Protein AF-A0A8T6ISX9-F1 (afdb_monomer_lite)

Structure (mmCIF, N/CA/C/O backbone):
data_AF-A0A8T6ISX9-F1
#
_entry.id   AF-A0A8T6ISX9-F1
#
loop_
_atom_site.group_PDB
_atom_site.id
_atom_site.type_symbol
_atom_site.label_atom_id
_atom_site.label_alt_id
_atom_site.label_comp_id
_atom_site.label_asym_id
_atom_site.label_entity_id
_atom_site.label_seq_id
_atom_site.pdbx_PDB_ins_code
_atom_site.Cartn_x
_atom_site.Cartn_y
_atom_site.Cartn_z
_atom_site.occupancy
_atom_site.B_iso_or_equiv
_atom_site.auth_seq_id
_atom_site.auth_comp_id
_atom_site.auth_asym_id
_atom_site.auth_atom_id
_atom_site.pdbx_PDB_model_num
ATOM 1 N N . MET A 1 1 ? 10.326 -16.633 -17.088 1.00 70.31 1 MET A N 1
ATOM 2 C CA . MET A 1 1 ? 9.477 -15.427 -17.096 1.00 70.31 1 MET A CA 1
ATOM 3 C C . MET A 1 1 ? 10.375 -14.266 -16.765 1.00 70.31 1 MET A C 1
ATOM 5 O O . MET A 1 1 ? 11.125 -14.404 -15.821 1.00 70.31 1 MET A O 1
ATOM 9 N N . ALA A 1 2 ? 10.357 -13.186 -17.525 1.00 76.69 2 ALA A N 1
ATOM 10 C CA . ALA A 1 2 ? 11.350 -12.134 -17.413 1.00 76.69 2 ALA A CA 1
ATOM 11 C C . ALA A 1 2 ? 10.709 -10.815 -16.999 1.00 76.69 2 ALA A C 1
ATOM 13 O O . ALA A 1 2 ? 9.783 -10.349 -17.651 1.00 76.69 2 ALA A O 1
ATOM 14 N N . VAL A 1 3 ? 11.226 -10.196 -15.944 1.00 86.12 3 VAL A N 1
ATOM 15 C CA . VAL A 1 3 ? 11.030 -8.769 -15.692 1.00 86.12 3 VAL A CA 1
ATOM 16 C C . VAL A 1 3 ? 12.351 -8.048 -15.891 1.00 86.12 3 VAL A C 1
ATOM 18 O O . VAL A 1 3 ? 13.408 -8.556 -15.498 1.00 86.12 3 VAL A O 1
ATOM 21 N N . LEU A 1 4 ? 12.302 -6.869 -16.500 1.00 89.75 4 LEU A N 1
ATOM 22 C CA . LEU A 1 4 ? 13.476 -6.031 -16.672 1.00 89.75 4 LEU A CA 1
ATOM 23 C C . LEU A 1 4 ? 13.731 -5.273 -15.367 1.00 89.75 4 LEU A C 1
ATOM 25 O O . LEU A 1 4 ? 12.868 -4.572 -14.843 1.00 89.75 4 LEU A O 1
ATOM 29 N N . VAL A 1 5 ? 14.924 -5.455 -14.805 1.00 89.38 5 VAL A N 1
ATOM 30 C CA . VAL A 1 5 ? 15.341 -4.812 -13.559 1.00 89.38 5 VAL A CA 1
ATOM 31 C C . VAL A 1 5 ? 16.530 -3.913 -13.834 1.00 89.38 5 VAL A C 1
ATOM 33 O O . VAL A 1 5 ? 17.635 -4.387 -14.120 1.00 89.38 5 VAL A O 1
ATOM 36 N N . TRP A 1 6 ? 16.293 -2.612 -13.708 1.00 90.88 6 TRP A N 1
ATOM 37 C CA . TRP A 1 6 ? 17.311 -1.577 -13.823 1.00 90.88 6 TRP A CA 1
ATOM 38 C C . TRP A 1 6 ? 18.291 -1.615 -12.647 1.00 90.88 6 TRP A C 1
ATOM 40 O O . TRP A 1 6 ? 17.921 -1.865 -11.497 1.00 90.88 6 TRP A O 1
ATOM 50 N N . SER A 1 7 ? 19.565 -1.362 -12.930 1.00 87.81 7 SER A N 1
ATOM 51 C CA . SER A 1 7 ? 20.627 -1.274 -11.931 1.00 87.81 7 SER A CA 1
ATOM 52 C C . SER A 1 7 ? 21.727 -0.328 -12.388 1.00 87.81 7 SER A C 1
ATOM 54 O O . SER A 1 7 ? 22.044 -0.263 -13.568 1.00 87.81 7 SER A O 1
ATOM 56 N N . GLU A 1 8 ? 22.359 0.358 -11.448 1.00 83.50 8 GLU A N 1
ATOM 57 C CA . GLU A 1 8 ? 23.531 1.189 -11.718 1.00 83.50 8 GLU A CA 1
ATOM 58 C C . GLU A 1 8 ? 24.765 0.524 -11.102 1.00 83.50 8 GLU A C 1
ATOM 60 O O . GLU A 1 8 ? 24.774 0.183 -9.912 1.00 83.50 8 GLU A O 1
ATOM 65 N N . ARG A 1 9 ? 25.799 0.295 -11.916 1.00 77.00 9 ARG A N 1
ATOM 66 C CA . ARG A 1 9 ? 27.097 -0.233 -11.480 1.00 77.00 9 ARG A CA 1
ATOM 67 C C . ARG A 1 9 ? 28.182 0.714 -11.957 1.00 77.00 9 ARG A C 1
ATOM 69 O O . ARG A 1 9 ? 28.270 0.983 -13.144 1.00 77.00 9 ARG A O 1
ATOM 76 N N . GLU A 1 10 ? 28.986 1.217 -11.022 1.00 77.94 10 GLU A N 1
ATOM 77 C CA . GLU A 1 10 ? 30.148 2.070 -11.335 1.00 77.94 10 GLU A CA 1
ATOM 78 C C . GLU A 1 10 ? 29.785 3.322 -12.160 1.00 77.94 10 GLU A C 1
ATOM 80 O O . GLU A 1 10 ? 30.563 3.797 -12.975 1.00 77.94 10 GLU A O 1
ATOM 85 N N . GLY A 1 11 ? 28.577 3.862 -11.953 1.00 73.50 11 GLY A N 1
ATOM 86 C CA . GLY A 1 11 ? 28.066 5.022 -12.694 1.00 73.50 11 GLY A CA 1
ATOM 87 C C . GLY A 1 11 ? 27.512 4.697 -14.085 1.00 73.50 11 GLY A C 1
ATOM 88 O O . GLY A 1 11 ? 26.927 5.572 -14.718 1.00 73.50 11 GLY A O 1
ATOM 89 N N . ALA A 1 12 ? 27.630 3.448 -14.542 1.00 82.88 12 ALA A N 1
ATOM 90 C CA . ALA A 1 12 ? 26.987 2.969 -15.754 1.00 82.88 12 ALA A CA 1
ATOM 91 C C . ALA A 1 12 ? 25.607 2.390 -15.435 1.00 82.88 12 ALA A C 1
ATOM 93 O O . ALA A 1 12 ? 25.435 1.559 -14.532 1.00 82.88 12 ALA A O 1
ATOM 94 N N . LEU A 1 13 ? 24.616 2.826 -16.207 1.00 83.94 13 LEU A N 1
ATOM 95 C CA . LEU A 1 13 ? 23.288 2.254 -16.155 1.00 83.94 13 LEU A CA 1
ATOM 96 C C . LEU A 1 13 ? 23.253 0.944 -16.944 1.00 83.94 13 LEU A C 1
ATOM 98 O O . LEU A 1 13 ? 23.689 0.891 -18.090 1.00 83.94 13 LEU A O 1
ATOM 102 N N . GLY A 1 14 ? 22.690 -0.095 -16.342 1.00 86.94 14 GLY A N 1
ATOM 103 C CA . GLY A 1 14 ? 22.395 -1.349 -17.015 1.00 86.94 14 GLY A CA 1
ATOM 104 C C . GLY A 1 14 ? 21.040 -1.899 -16.596 1.00 86.94 14 GLY A C 1
ATOM 105 O O . GLY A 1 14 ? 20.420 -1.447 -15.631 1.00 86.94 14 GLY A O 1
ATOM 106 N N . ASN A 1 15 ? 20.594 -2.927 -17.299 1.00 88.00 15 ASN A N 1
ATOM 107 C CA . ASN A 1 15 ? 19.439 -3.712 -16.906 1.00 88.00 15 ASN A CA 1
ATOM 108 C C . ASN A 1 15 ? 19.790 -5.198 -16.901 1.00 88.00 15 ASN A C 1
ATOM 110 O O . ASN A 1 15 ? 20.792 -5.639 -17.460 1.00 88.00 15 ASN A O 1
ATOM 114 N N . SER A 1 16 ? 18.993 -5.965 -16.171 1.00 87.25 16 SER A N 1
ATOM 115 C CA . SER A 1 16 ? 19.093 -7.416 -16.143 1.00 87.25 16 SER A CA 1
ATOM 116 C C . SER A 1 16 ? 17.702 -8.005 -16.120 1.00 87.25 16 SER A C 1
ATOM 118 O O . SER A 1 16 ? 16.807 -7.457 -15.477 1.00 87.25 16 SER A O 1
ATOM 120 N N . ILE A 1 17 ? 17.541 -9.144 -16.772 1.00 86.25 17 ILE A N 1
ATOM 121 C CA . ILE A 1 17 ? 16.290 -9.878 -16.746 1.00 86.25 17 ILE A CA 1
ATOM 122 C C . ILE A 1 17 ? 16.241 -10.763 -15.495 1.00 86.25 17 ILE A C 1
ATOM 124 O O . ILE A 1 17 ? 17.184 -11.502 -15.193 1.00 86.25 17 ILE A O 1
ATOM 128 N N . ARG A 1 18 ? 15.140 -10.684 -14.742 1.00 82.75 18 ARG A N 1
ATOM 129 C CA . ARG A 1 18 ? 14.874 -11.521 -13.563 1.00 82.75 18 ARG A CA 1
ATOM 130 C C . ARG A 1 18 ? 13.706 -12.460 -13.806 1.00 82.75 18 ARG A C 1
ATOM 132 O O . ARG A 1 18 ? 12.698 -12.062 -14.371 1.00 82.75 18 ARG A O 1
ATOM 139 N N . SER A 1 19 ? 13.871 -13.700 -13.347 1.00 76.56 19 SER A N 1
ATOM 140 C CA . SER A 1 19 ? 12.943 -14.807 -13.560 1.00 76.56 19 SER A CA 1
ATOM 141 C C . SER A 1 19 ? 12.811 -15.669 -12.317 1.00 76.56 19 SER A C 1
ATOM 143 O O . SER A 1 19 ? 13.825 -16.005 -11.707 1.00 76.56 19 SER A O 1
ATOM 145 N N . GLY A 1 20 ? 11.582 -16.075 -11.985 1.00 67.69 20 GLY A N 1
ATOM 146 C CA . GLY A 1 20 ? 11.304 -17.088 -10.962 1.00 67.69 20 GLY A CA 1
ATOM 147 C C . GLY A 1 20 ? 11.620 -18.524 -11.399 1.00 67.69 20 GLY A C 1
ATOM 148 O O . GLY A 1 20 ? 11.695 -19.420 -10.563 1.00 67.69 20 GLY A O 1
ATOM 149 N N . ARG A 1 21 ? 11.854 -18.766 -12.698 1.00 59.50 21 ARG A N 1
ATOM 150 C CA . ARG A 1 21 ? 12.226 -20.085 -13.239 1.00 59.50 21 ARG A CA 1
ATOM 151 C C . ARG A 1 21 ? 13.748 -20.230 -13.327 1.00 59.50 21 ARG A C 1
ATOM 153 O O . ARG A 1 21 ? 14.406 -19.377 -13.924 1.00 59.50 21 ARG A O 1
ATOM 160 N N . HIS A 1 22 ? 14.288 -21.331 -12.797 1.00 49.69 22 HIS A N 1
ATOM 161 C CA . HIS A 1 22 ? 15.686 -21.759 -12.949 1.00 49.69 22 HIS A CA 1
ATOM 162 C C . HIS A 1 22 ? 16.009 -22.151 -14.405 1.00 49.69 22 HIS A C 1
ATOM 164 O O . HIS A 1 22 ? 16.158 -23.330 -14.702 1.00 49.69 22 HIS A O 1
ATOM 170 N N . VAL A 1 23 ? 16.107 -21.202 -15.341 1.00 50.91 23 VAL A N 1
ATOM 171 C CA . VAL A 1 23 ? 16.594 -21.494 -16.703 1.00 50.91 23 VAL A CA 1
ATOM 172 C C . VAL A 1 23 ? 17.421 -20.317 -17.225 1.00 50.91 23 VAL A C 1
ATOM 174 O O . VAL A 1 23 ? 16.876 -19.286 -17.619 1.00 50.91 23 VAL A O 1
ATOM 177 N N . ALA A 1 24 ? 18.745 -20.495 -17.242 1.00 46.66 24 ALA A N 1
ATOM 178 C CA . ALA A 1 24 ? 19.731 -19.495 -17.661 1.00 46.66 24 ALA A CA 1
ATOM 179 C C . ALA A 1 24 ? 19.704 -19.170 -19.170 1.00 46.66 24 ALA A C 1
ATOM 181 O O . ALA A 1 24 ? 20.174 -18.109 -19.558 1.00 46.66 24 ALA A O 1
ATOM 182 N N . LEU A 1 25 ? 19.120 -20.039 -20.004 1.00 48.91 25 LEU A N 1
ATOM 183 C CA . LEU A 1 25 ? 18.956 -19.808 -21.448 1.00 48.91 25 LEU A CA 1
ATOM 184 C C . LEU A 1 25 ? 17.678 -19.021 -21.798 1.00 48.91 25 LEU A C 1
ATOM 186 O O . LEU A 1 25 ? 17.612 -18.407 -22.850 1.00 48.91 25 LEU A O 1
ATOM 190 N N . SER A 1 26 ? 16.698 -18.966 -20.888 1.00 57.72 26 SER A N 1
ATOM 191 C CA . SER A 1 26 ? 15.365 -18.419 -21.179 1.00 57.72 26 SER A CA 1
ATOM 192 C C . SER A 1 26 ? 15.211 -16.918 -20.919 1.00 57.72 26 SER A C 1
ATOM 194 O O . SER A 1 26 ? 14.245 -16.313 -21.356 1.00 57.72 26 SER A O 1
ATOM 196 N N . ALA A 1 27 ? 16.130 -16.296 -20.175 1.00 64.38 27 ALA A N 1
ATOM 197 C CA . ALA A 1 27 ? 15.982 -14.899 -19.768 1.00 64.38 27 ALA A CA 1
ATOM 198 C C . ALA A 1 27 ? 15.966 -13.942 -20.972 1.00 64.38 27 ALA A C 1
ATOM 200 O O . ALA A 1 27 ? 15.079 -13.104 -21.054 1.00 64.38 27 ALA A O 1
ATOM 201 N N . GLU A 1 28 ? 16.897 -14.105 -21.914 1.00 72.62 28 GLU A N 1
ATOM 202 C CA . GLU A 1 28 ? 16.979 -13.266 -23.119 1.00 72.62 28 GLU A CA 1
ATOM 203 C C . GLU A 1 28 ? 15.869 -13.565 -24.135 1.00 72.62 28 GLU A C 1
ATOM 205 O O . GLU A 1 28 ? 15.422 -12.658 -24.828 1.00 72.62 28 GLU A O 1
ATOM 210 N N . GLU A 1 29 ? 15.361 -14.800 -24.185 1.00 77.62 29 GLU A N 1
ATOM 211 C CA . GLU A 1 29 ? 14.218 -15.158 -25.041 1.00 77.62 29 GLU A CA 1
ATOM 212 C C . GLU A 1 29 ? 12.944 -14.397 -24.649 1.00 77.62 29 GLU A C 1
ATOM 214 O O . GLU A 1 29 ? 12.158 -14.047 -25.519 1.00 77.62 29 GLU A O 1
ATOM 219 N N . TYR A 1 30 ? 12.776 -14.092 -23.357 1.00 79.44 30 TYR A N 1
ATOM 220 C CA . TYR A 1 30 ? 11.647 -13.312 -22.836 1.00 79.44 30 TYR A CA 1
ATOM 221 C C . TYR A 1 30 ? 11.938 -11.801 -22.745 1.00 79.44 30 TYR A C 1
ATOM 223 O O . TYR A 1 30 ? 11.245 -11.068 -22.029 1.00 79.44 30 TYR A O 1
ATOM 231 N N . ARG A 1 31 ? 13.014 -11.319 -23.385 1.00 86.25 31 ARG A N 1
ATOM 232 C CA . ARG A 1 31 ? 13.352 -9.890 -23.406 1.00 86.25 31 ARG A CA 1
ATOM 233 C C . ARG A 1 31 ? 12.221 -9.030 -23.986 1.00 86.25 31 ARG A C 1
ATOM 235 O O . ARG A 1 31 ? 11.908 -8.036 -23.332 1.00 86.25 31 ARG A O 1
ATOM 242 N N . PRO A 1 32 ? 11.576 -9.382 -25.118 1.00 88.69 32 PRO A N 1
ATOM 243 C CA . PRO A 1 32 ? 10.501 -8.563 -25.678 1.00 88.69 32 PRO A CA 1
ATOM 244 C C . PRO A 1 32 ? 9.342 -8.346 -24.697 1.00 88.69 32 PRO A C 1
ATOM 246 O O . PRO A 1 32 ? 8.852 -7.231 -24.545 1.00 88.69 32 PRO A O 1
ATOM 249 N N . GLU A 1 33 ? 8.935 -9.386 -23.969 1.00 87.88 33 GLU A N 1
ATOM 250 C CA . GLU A 1 33 ? 7.867 -9.311 -22.970 1.00 87.88 33 GLU A CA 1
ATOM 251 C C . GLU A 1 33 ? 8.296 -8.516 -21.733 1.00 87.88 33 GLU A C 1
ATOM 253 O O . GLU A 1 33 ? 7.485 -7.799 -21.142 1.00 87.88 33 GLU A O 1
ATOM 258 N N . ALA A 1 34 ? 9.567 -8.621 -21.336 1.00 89.25 34 ALA A N 1
ATOM 259 C CA . ALA A 1 34 ? 10.126 -7.844 -20.236 1.00 89.25 34 ALA A CA 1
ATOM 260 C C . ALA A 1 34 ? 10.217 -6.349 -20.574 1.00 89.25 34 ALA A C 1
ATOM 262 O O . ALA A 1 34 ? 9.946 -5.515 -19.711 1.00 89.25 34 ALA A O 1
ATOM 263 N N . GLU A 1 35 ? 10.573 -6.015 -21.815 1.00 91.88 35 GLU A N 1
ATOM 264 C CA . GLU A 1 35 ? 10.616 -4.646 -22.340 1.00 91.88 35 GLU A CA 1
ATOM 265 C C . GLU A 1 35 ? 9.205 -4.068 -22.513 1.00 91.88 35 GLU A C 1
ATOM 267 O O . GLU A 1 35 ? 8.961 -2.925 -22.129 1.00 91.88 35 GLU A O 1
ATOM 272 N N . ALA A 1 36 ? 8.245 -4.870 -22.986 1.00 92.75 36 ALA A N 1
ATOM 273 C CA . ALA A 1 36 ? 6.837 -4.478 -23.048 1.00 92.75 36 ALA A CA 1
ATOM 274 C C . ALA A 1 36 ? 6.261 -4.182 -21.653 1.00 92.75 36 ALA A C 1
ATOM 276 O O . ALA A 1 36 ? 5.588 -3.166 -21.458 1.00 92.75 36 ALA A O 1
ATOM 277 N N . LEU A 1 37 ? 6.575 -5.021 -20.658 1.00 92.88 37 LEU A N 1
ATOM 278 C CA . LEU A 1 37 ? 6.209 -4.754 -19.269 1.00 92.88 37 LEU A CA 1
ATOM 279 C C . LEU A 1 37 ? 6.885 -3.475 -18.761 1.00 92.88 37 LEU A C 1
ATOM 281 O O . LEU A 1 37 ? 6.218 -2.648 -18.145 1.00 92.88 37 LEU A O 1
ATOM 285 N N . ASP A 1 38 ? 8.182 -3.291 -19.018 1.00 95.19 38 ASP A N 1
ATOM 286 C CA . ASP A 1 38 ? 8.933 -2.110 -18.580 1.00 95.19 38 ASP A CA 1
ATOM 287 C C . ASP A 1 38 ? 8.363 -0.802 -19.154 1.00 95.19 38 ASP A C 1
ATOM 289 O O . ASP A 1 38 ? 8.256 0.186 -18.424 1.00 95.19 38 ASP A O 1
ATOM 293 N N . LEU A 1 39 ? 7.897 -0.817 -20.407 1.00 95.56 39 LEU A N 1
ATOM 294 C CA . LEU A 1 39 ? 7.141 0.282 -21.009 1.00 95.56 39 LEU A CA 1
ATOM 295 C C . LEU A 1 39 ? 5.830 0.556 -20.254 1.00 95.56 39 LEU A C 1
ATOM 297 O O . LEU A 1 39 ? 5.500 1.710 -19.988 1.00 95.56 39 LEU A O 1
ATOM 301 N N . GLN A 1 40 ? 5.083 -0.474 -19.846 1.00 95.81 40 GLN A N 1
ATOM 302 C CA . GLN A 1 40 ? 3.874 -0.266 -19.035 1.00 95.81 40 GLN A CA 1
ATOM 303 C C . GLN A 1 40 ? 4.184 0.295 -17.641 1.00 95.81 40 GLN A C 1
ATOM 305 O O . GLN A 1 40 ? 3.380 1.048 -17.085 1.00 95.81 40 GLN A O 1
ATOM 310 N N . LEU A 1 41 ? 5.352 -0.027 -17.076 1.00 96.81 41 LEU A N 1
ATOM 311 C CA . LEU A 1 41 ? 5.789 0.551 -15.805 1.00 96.81 41 LEU A CA 1
ATOM 312 C C . LEU A 1 41 ? 6.056 2.058 -15.914 1.00 96.81 41 LEU A C 1
ATOM 314 O O . LEU A 1 41 ? 5.849 2.750 -14.917 1.00 96.81 41 LEU A O 1
ATOM 318 N N . ASP A 1 42 ? 6.440 2.582 -17.087 1.00 97.50 42 ASP A N 1
ATOM 319 C CA . ASP A 1 42 ? 6.530 4.036 -17.303 1.00 97.50 42 ASP A CA 1
ATOM 320 C C . ASP A 1 42 ? 5.175 4.699 -17.028 1.00 97.50 42 ASP A C 1
ATOM 322 O O . ASP A 1 42 ? 5.081 5.623 -16.220 1.00 97.50 42 ASP A O 1
ATOM 326 N N . ALA A 1 43 ? 4.104 4.164 -17.623 1.00 97.06 43 ALA A N 1
ATOM 327 C CA . ALA A 1 43 ? 2.754 4.691 -17.445 1.00 97.06 43 ALA A CA 1
ATOM 328 C C . ALA A 1 43 ? 2.294 4.623 -15.978 1.00 97.06 43 ALA A C 1
ATOM 330 O O . ALA A 1 43 ? 1.651 5.551 -15.486 1.00 97.06 43 ALA A O 1
ATOM 331 N N . VAL A 1 44 ? 2.644 3.553 -15.251 1.00 97.81 44 VAL A N 1
ATOM 332 C CA . VAL A 1 44 ? 2.370 3.437 -13.806 1.00 97.81 44 VAL A CA 1
ATOM 333 C C . VAL A 1 44 ? 3.044 4.568 -13.028 1.00 97.81 44 VAL A C 1
ATOM 335 O O . VAL A 1 44 ? 2.407 5.197 -12.179 1.00 97.81 44 VAL A O 1
ATOM 338 N N . LEU A 1 45 ? 4.320 4.839 -13.300 1.00 97.94 45 LEU A N 1
ATOM 339 C CA . LEU A 1 45 ? 5.075 5.871 -12.591 1.00 97.94 45 LEU A CA 1
ATOM 340 C C . LEU A 1 45 ? 4.619 7.284 -12.969 1.00 97.94 45 LEU A C 1
ATOM 342 O O . LEU A 1 45 ? 4.484 8.123 -12.078 1.00 97.94 45 LEU A O 1
ATOM 346 N N . ASP A 1 46 ? 4.280 7.524 -14.235 1.00 97.56 46 ASP A N 1
ATOM 347 C CA . ASP A 1 46 ? 3.704 8.791 -14.692 1.00 97.56 46 ASP A CA 1
ATOM 348 C C . ASP A 1 46 ? 2.336 9.058 -14.039 1.00 97.56 46 ASP A C 1
ATOM 350 O O . ASP A 1 46 ? 2.099 10.154 -13.524 1.00 97.56 46 ASP A O 1
ATOM 354 N N . MET A 1 47 ? 1.459 8.049 -13.955 1.00 97.38 47 MET A N 1
ATOM 355 C CA . MET A 1 47 ? 0.179 8.154 -13.241 1.00 97.38 47 MET A CA 1
ATOM 356 C C . MET A 1 47 ? 0.368 8.445 -11.749 1.00 97.38 47 MET A C 1
ATOM 358 O O . MET A 1 47 ? -0.307 9.318 -11.197 1.00 97.38 47 MET A O 1
ATOM 362 N N . ALA A 1 48 ? 1.278 7.723 -11.087 1.00 96.88 48 ALA A N 1
ATOM 363 C CA . ALA A 1 48 ? 1.554 7.910 -9.666 1.00 96.88 48 ALA A CA 1
ATOM 364 C C . ALA A 1 48 ? 2.119 9.308 -9.385 1.00 96.88 48 ALA A C 1
ATOM 366 O O . ALA A 1 48 ? 1.679 9.973 -8.445 1.00 96.88 48 ALA A O 1
ATOM 367 N N . TRP A 1 49 ? 3.057 9.774 -10.215 1.00 95.19 49 TRP A N 1
ATOM 368 C CA . TRP A 1 49 ? 3.621 11.116 -10.119 1.00 95.19 49 TRP A CA 1
ATOM 369 C C . TRP A 1 49 ? 2.550 12.182 -10.325 1.00 95.19 49 TRP A C 1
ATOM 371 O O . TRP A 1 49 ? 2.397 13.059 -9.475 1.00 95.19 49 TRP A O 1
ATOM 381 N N . HIS A 1 50 ? 1.750 12.069 -11.385 1.00 94.56 50 HIS A N 1
ATOM 382 C CA . HIS A 1 50 ? 0.668 13.008 -11.650 1.00 94.56 50 HIS A CA 1
ATOM 383 C C . HIS A 1 50 ? -0.303 13.098 -10.465 1.00 94.56 50 HIS A C 1
ATOM 385 O O . HIS A 1 50 ? -0.550 14.190 -9.952 1.00 94.56 50 HIS A O 1
ATOM 391 N N . ALA A 1 51 ? -0.773 11.958 -9.950 1.00 93.44 51 ALA A N 1
ATOM 392 C CA . ALA A 1 51 ? -1.643 11.918 -8.777 1.00 93.44 51 ALA A CA 1
ATOM 393 C C . ALA A 1 51 ? -0.990 12.576 -7.552 1.00 93.44 51 ALA A C 1
ATOM 395 O O . ALA A 1 51 ? -1.622 13.393 -6.883 1.00 93.44 51 ALA A O 1
ATOM 396 N N . LEU A 1 52 ? 0.288 12.284 -7.289 1.00 91.94 52 LEU A N 1
ATOM 397 C CA . LEU A 1 52 ? 1.014 12.888 -6.174 1.00 91.94 52 LEU A CA 1
ATOM 398 C C . LEU A 1 52 ? 1.111 14.408 -6.319 1.00 91.94 52 LEU A C 1
ATOM 400 O O . LEU A 1 52 ? 0.935 15.117 -5.334 1.00 91.94 52 LEU A O 1
ATOM 404 N N . THR A 1 53 ? 1.346 14.930 -7.526 1.00 89.25 53 THR A N 1
ATOM 405 C CA . THR A 1 53 ? 1.404 16.385 -7.758 1.00 89.25 53 THR A CA 1
ATOM 406 C C . THR A 1 53 ? 0.058 17.074 -7.558 1.00 89.25 53 THR A C 1
ATOM 408 O O . THR A 1 53 ? 0.026 18.213 -7.100 1.00 89.25 53 THR A O 1
ATOM 411 N N . LEU A 1 54 ? -1.052 16.397 -7.865 1.00 88.44 54 LEU A N 1
ATOM 412 C CA . LEU A 1 54 ? -2.395 16.918 -7.609 1.00 88.44 54 LEU A CA 1
ATOM 413 C C . LEU A 1 54 ? -2.695 16.969 -6.109 1.00 88.44 54 LEU A C 1
ATOM 415 O O . LEU A 1 54 ? -3.235 17.962 -5.635 1.00 88.44 54 LEU A O 1
ATOM 419 N N . ILE A 1 55 ? -2.302 15.927 -5.371 1.00 86.25 55 ILE A N 1
ATOM 420 C CA . ILE A 1 55 ? -2.488 15.830 -3.916 1.00 86.25 55 ILE A CA 1
ATOM 421 C C . ILE A 1 55 ? -1.597 16.836 -3.176 1.00 86.25 55 ILE A C 1
ATOM 423 O O . ILE A 1 55 ? -2.041 17.490 -2.241 1.00 86.25 55 ILE A O 1
ATOM 427 N N . THR A 1 56 ? -0.344 17.000 -3.608 1.00 76.56 56 THR A N 1
ATOM 428 C CA . THR A 1 56 ? 0.658 17.795 -2.872 1.00 76.56 56 THR A CA 1
ATOM 429 C C . THR A 1 56 ? 0.671 19.287 -3.226 1.00 76.56 56 THR A C 1
ATOM 431 O O . THR A 1 56 ? 1.508 20.042 -2.718 1.00 76.56 56 THR A O 1
ATOM 434 N N . LYS A 1 57 ? -0.263 19.758 -4.065 1.00 66.44 57 LYS A N 1
ATOM 435 C CA . LYS A 1 57 ? -0.463 21.188 -4.347 1.00 66.44 57 LYS A CA 1
ATOM 436 C C . LYS A 1 57 ? -1.147 21.902 -3.165 1.00 66.44 57 LYS A C 1
ATOM 438 O O . LYS A 1 57 ? -2.349 22.109 -3.207 1.00 66.44 57 LYS A O 1
ATOM 443 N N . HIS A 1 58 ? -0.368 22.307 -2.153 1.00 47.22 58 HIS A N 1
ATOM 444 C CA . HIS A 1 58 ? -0.370 23.632 -1.487 1.00 47.22 58 HIS A CA 1
ATOM 445 C C . HIS A 1 58 ? 0.301 23.596 -0.098 1.00 47.22 58 HIS A C 1
ATOM 447 O O . HIS A 1 58 ? -0.202 22.967 0.819 1.00 47.22 58 HIS A O 1
ATOM 453 N N . GLU A 1 59 ? 1.412 24.331 0.040 1.00 42.94 59 GLU A N 1
ATOM 454 C CA . GLU A 1 59 ? 1.740 25.317 1.093 1.00 42.94 59 GLU A CA 1
ATOM 455 C C . GLU A 1 59 ? 3.152 25.864 0.768 1.00 42.94 59 GLU A C 1
ATOM 457 O O . GLU A 1 59 ? 4.120 25.114 0.651 1.00 42.94 59 GLU A O 1
ATOM 462 N N . ASN A 1 60 ? 3.287 27.176 0.534 1.00 47.50 60 ASN A N 1
ATOM 463 C CA . ASN A 1 60 ? 4.571 27.870 0.292 1.00 47.50 60 ASN A CA 1
ATOM 464 C C . ASN A 1 60 ? 5.433 27.394 -0.903 1.00 47.50 60 ASN A C 1
ATOM 466 O O . ASN A 1 60 ? 6.659 27.520 -0.877 1.00 47.50 60 ASN A O 1
ATOM 470 N N . GLY A 1 61 ? 4.823 26.854 -1.965 1.00 49.00 61 GLY A N 1
ATOM 471 C CA . GLY A 1 61 ? 5.531 26.509 -3.210 1.00 49.00 61 GLY A CA 1
ATOM 472 C C . GLY A 1 61 ? 6.515 25.334 -3.104 1.00 49.00 61 GLY A C 1
ATOM 473 O O . GLY A 1 61 ? 7.270 25.089 -4.042 1.00 49.00 61 GLY A O 1
ATOM 474 N N . LYS A 1 62 ? 6.515 24.590 -1.988 1.00 46.69 62 LYS A N 1
ATOM 475 C CA . LYS A 1 62 ? 7.331 23.382 -1.803 1.00 46.69 62 LYS A CA 1
ATOM 476 C C . LYS A 1 62 ? 6.422 22.193 -1.518 1.00 46.69 62 LYS A C 1
ATOM 478 O O . LYS A 1 62 ? 5.795 22.136 -0.468 1.00 46.69 62 LYS A O 1
ATOM 483 N N . ALA A 1 63 ? 6.383 21.228 -2.435 1.00 54.25 63 ALA A N 1
ATOM 484 C CA . ALA A 1 63 ? 5.664 19.979 -2.220 1.00 54.25 63 ALA A CA 1
ATOM 485 C C . ALA A 1 63 ? 6.237 19.249 -0.993 1.00 54.25 63 ALA A C 1
ATOM 487 O O . ALA A 1 63 ? 7.416 18.876 -0.958 1.00 54.25 63 ALA A O 1
ATOM 488 N N . ARG A 1 64 ? 5.412 19.059 0.040 1.00 62.28 64 ARG A N 1
ATOM 489 C CA . ARG A 1 64 ? 5.756 18.232 1.196 1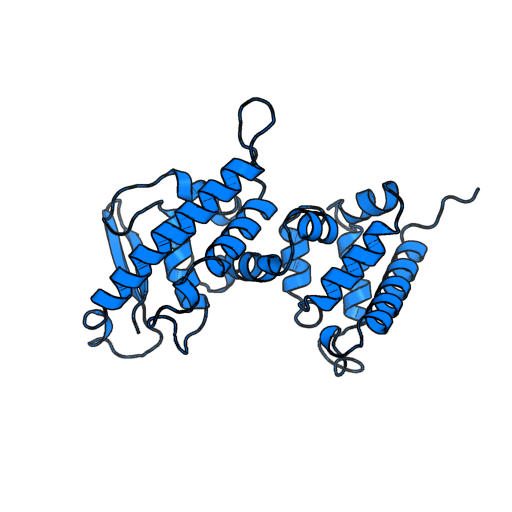.00 62.28 64 ARG A CA 1
ATOM 490 C C . ARG A 1 64 ? 5.238 16.825 0.938 1.00 62.28 64 ARG A C 1
ATOM 492 O O . ARG A 1 64 ? 4.098 16.518 1.238 1.00 62.28 64 ARG A O 1
ATOM 499 N N . PHE A 1 65 ? 6.096 15.972 0.393 1.00 66.81 65 PHE A N 1
ATOM 500 C CA . PHE A 1 65 ? 5.745 14.573 0.163 1.00 66.81 65 PHE A CA 1
ATOM 501 C C . PHE A 1 65 ? 5.710 13.801 1.489 1.00 66.81 65 PHE A C 1
ATOM 503 O O . PHE A 1 65 ? 6.760 13.618 2.123 1.00 66.81 65 PHE A O 1
ATOM 510 N N . ASP A 1 66 ? 4.520 13.366 1.910 1.00 73.75 66 ASP A N 1
ATOM 511 C CA . ASP A 1 66 ? 4.358 12.383 2.981 1.00 73.75 66 ASP A CA 1
ATOM 512 C C . ASP A 1 66 ? 4.526 10.964 2.417 1.00 73.75 66 ASP A C 1
ATOM 514 O O . ASP A 1 66 ? 4.026 10.626 1.343 1.00 73.75 66 ASP A O 1
ATOM 518 N N . SER A 1 67 ? 5.220 10.104 3.164 1.00 84.81 67 SER A N 1
ATOM 519 C CA . SER A 1 67 ? 5.364 8.688 2.823 1.00 84.81 67 SER A CA 1
ATOM 520 C C . SER A 1 67 ? 4.034 7.952 2.743 1.00 84.81 67 SER A C 1
ATOM 522 O O . SER A 1 67 ? 3.957 6.959 2.027 1.00 84.81 67 SER A O 1
ATOM 524 N N . PHE A 1 68 ? 2.985 8.423 3.422 1.00 91.19 68 PHE A N 1
ATOM 525 C CA . PHE A 1 68 ? 1.657 7.833 3.275 1.00 91.19 68 PHE A CA 1
ATOM 526 C C . PHE A 1 68 ? 1.082 8.031 1.864 1.00 91.19 68 PHE A C 1
ATOM 528 O O . PHE A 1 68 ? 0.710 7.061 1.203 1.00 91.19 68 PHE A O 1
ATOM 535 N N . GLU A 1 69 ? 1.066 9.271 1.374 1.00 92.88 69 GLU A N 1
ATOM 536 C CA . GLU A 1 69 ? 0.523 9.619 0.057 1.00 92.88 69 GLU A CA 1
ATOM 537 C C . GLU A 1 69 ? 1.348 8.997 -1.068 1.00 92.88 69 GLU A C 1
ATOM 539 O O . GLU A 1 69 ? 0.774 8.390 -1.969 1.00 92.88 69 GLU A O 1
ATOM 544 N N . GLN A 1 70 ? 2.684 9.069 -0.973 1.00 93.00 70 GLN A N 1
ATOM 545 C CA . GLN A 1 70 ? 3.620 8.432 -1.913 1.00 93.00 70 GLN A CA 1
ATOM 546 C C . GLN A 1 70 ? 3.290 6.946 -2.116 1.00 93.00 70 GLN A C 1
ATOM 548 O O . GLN A 1 70 ? 3.234 6.443 -3.238 1.00 93.00 70 GLN A O 1
ATOM 553 N N . VAL A 1 71 ? 3.034 6.237 -1.017 1.00 94.12 71 VAL A N 1
ATOM 554 C CA . VAL A 1 71 ? 2.709 4.811 -1.045 1.00 94.12 71 VAL A CA 1
ATOM 555 C C . VAL A 1 71 ? 1.309 4.570 -1.612 1.00 94.12 71 VAL A C 1
ATOM 557 O O . VAL A 1 71 ? 1.128 3.672 -2.436 1.00 94.12 71 VAL A O 1
ATOM 560 N N . TRP A 1 72 ? 0.323 5.384 -1.227 1.00 96.00 72 TRP A N 1
ATOM 561 C CA . TRP A 1 72 ? -1.045 5.259 -1.729 1.00 96.00 72 TRP A CA 1
ATOM 562 C C . TRP A 1 72 ? -1.129 5.470 -3.249 1.00 96.00 72 TRP A C 1
ATOM 564 O O . TRP A 1 72 ? -1.745 4.653 -3.939 1.00 96.00 72 TRP A O 1
ATOM 574 N N . VAL A 1 73 ? -0.474 6.507 -3.795 1.00 96.19 73 VAL A N 1
ATOM 575 C CA . VAL A 1 73 ? -0.524 6.802 -5.240 1.00 96.19 73 VAL A CA 1
ATOM 576 C C . VAL A 1 73 ? 0.096 5.692 -6.082 1.00 96.19 73 VAL A C 1
ATOM 578 O O . VAL A 1 73 ? -0.450 5.365 -7.131 1.00 96.19 73 VAL A O 1
ATOM 581 N N . LEU A 1 74 ? 1.173 5.056 -5.607 1.00 96.12 74 LEU A N 1
ATOM 582 C CA . LEU A 1 74 ? 1.789 3.914 -6.286 1.00 96.12 74 LEU A CA 1
ATOM 583 C C . LEU A 1 74 ? 0.817 2.733 -6.355 1.00 96.12 74 LEU A C 1
ATOM 585 O O . LEU A 1 74 ? 0.618 2.146 -7.416 1.00 96.12 74 LEU A O 1
ATOM 589 N N . GLY A 1 75 ? 0.148 2.425 -5.242 1.00 96.50 75 GLY A N 1
ATOM 590 C CA . GLY A 1 75 ? -0.870 1.378 -5.204 1.00 96.50 75 GLY A CA 1
ATOM 591 C C . GLY A 1 75 ? -2.053 1.637 -6.132 1.00 96.50 75 GLY A C 1
ATOM 592 O O . GLY A 1 75 ? -2.522 0.722 -6.811 1.00 96.50 75 GLY A O 1
ATOM 593 N N . ARG A 1 76 ? -2.535 2.884 -6.175 1.00 96.62 76 ARG A N 1
ATOM 594 C CA . ARG A 1 76 ? -3.633 3.292 -7.064 1.00 96.62 76 ARG A CA 1
ATOM 595 C C . ARG A 1 76 ? -3.230 3.279 -8.529 1.00 96.62 76 ARG A C 1
ATOM 597 O O . ARG A 1 76 ? -4.015 2.810 -9.344 1.00 96.62 76 ARG A O 1
ATOM 604 N N . ALA A 1 77 ? -2.028 3.739 -8.862 1.00 97.56 77 ALA A N 1
ATOM 605 C CA . ALA A 1 77 ? -1.527 3.705 -10.229 1.00 97.56 77 ALA A CA 1
ATOM 606 C C . ALA A 1 77 ? -1.415 2.266 -10.744 1.00 97.56 77 ALA A C 1
ATOM 608 O O . ALA A 1 77 ? -1.893 1.976 -11.834 1.00 97.56 77 ALA A O 1
ATOM 609 N N . VAL A 1 78 ? -0.894 1.340 -9.929 1.00 96.25 78 VAL A N 1
ATOM 610 C CA . VAL A 1 78 ? -0.858 -0.091 -10.275 1.00 96.25 78 VAL A CA 1
ATOM 611 C C . VAL A 1 78 ? -2.269 -0.632 -10.524 1.00 96.25 78 VAL A C 1
ATOM 613 O O . VAL A 1 78 ? -2.497 -1.291 -11.533 1.00 96.25 78 VAL A O 1
ATOM 616 N N . GLN A 1 79 ? -3.228 -0.320 -9.648 1.00 95.00 79 GLN A N 1
ATOM 617 C CA . GLN A 1 79 ? -4.621 -0.768 -9.777 1.00 95.00 79 GLN A CA 1
ATOM 618 C C . GLN A 1 79 ? -5.343 -0.212 -11.011 1.00 95.00 79 GLN A C 1
ATOM 620 O O . GLN A 1 79 ? -6.194 -0.901 -11.572 1.00 95.00 79 GLN A O 1
ATOM 625 N N . ASN A 1 80 ? -5.042 1.030 -11.388 1.00 95.19 80 ASN A N 1
ATOM 626 C CA . ASN A 1 80 ? -5.664 1.712 -12.522 1.00 95.19 80 ASN A CA 1
ATOM 627 C C . ASN A 1 80 ? -4.946 1.436 -13.851 1.00 95.19 80 ASN A C 1
ATOM 629 O O . ASN A 1 80 ? -5.469 1.783 -14.905 1.00 95.19 80 ASN A O 1
ATOM 633 N N . SER A 1 81 ? -3.759 0.836 -13.802 1.00 94.12 81 SER A N 1
ATOM 634 C CA . SER A 1 81 ? -3.011 0.408 -14.981 1.00 94.12 81 SER A CA 1
ATOM 635 C C . SER A 1 81 ? -3.429 -0.983 -15.455 1.00 94.12 81 SER A C 1
ATOM 637 O O . SER A 1 81 ? -4.024 -1.770 -14.717 1.00 94.12 81 SER A O 1
ATOM 639 N N . GLU A 1 82 ? -3.015 -1.333 -16.669 1.00 90.56 82 GLU A N 1
ATOM 640 C CA . GLU A 1 82 ? -3.148 -2.694 -17.194 1.00 90.56 82 GLU A CA 1
ATOM 641 C C . GLU A 1 82 ? -2.013 -3.626 -16.746 1.00 90.56 82 GLU A C 1
ATOM 643 O O . GLU A 1 82 ? -2.043 -4.813 -17.065 1.00 90.56 82 GLU A O 1
ATOM 648 N N . VAL A 1 83 ? -1.059 -3.132 -15.940 1.00 91.69 83 VAL A N 1
ATOM 649 C CA . VAL A 1 83 ? 0.169 -3.862 -15.595 1.00 91.69 83 VAL A CA 1
ATOM 650 C C . VAL A 1 83 ? -0.125 -5.225 -14.975 1.00 91.69 83 VAL A C 1
ATOM 652 O O . VAL A 1 83 ? 0.523 -6.206 -15.309 1.00 91.69 83 VAL A O 1
ATOM 655 N N . LEU A 1 84 ? -1.161 -5.325 -14.133 1.00 89.25 84 LEU A N 1
ATOM 656 C CA . LEU A 1 84 ? -1.554 -6.572 -13.465 1.00 89.25 84 LEU A CA 1
ATOM 657 C C . LEU A 1 84 ? -2.146 -7.623 -14.413 1.00 89.25 84 LEU A C 1
ATOM 659 O O . LEU A 1 84 ? -2.237 -8.790 -14.038 1.00 89.25 84 LEU A O 1
ATOM 663 N N . ARG A 1 85 ? -2.584 -7.214 -15.607 1.00 87.81 85 ARG A N 1
ATOM 664 C CA . ARG A 1 85 ? -3.104 -8.102 -16.656 1.00 87.81 85 ARG A CA 1
ATOM 665 C C . ARG A 1 85 ? -2.023 -8.509 -17.654 1.00 87.81 85 ARG A C 1
ATOM 667 O O . ARG A 1 85 ? -2.287 -9.379 -18.481 1.00 87.81 85 ARG A O 1
ATOM 674 N N . HIS A 1 86 ? -0.838 -7.901 -17.575 1.00 86.75 86 HIS A N 1
ATOM 675 C CA . HIS A 1 86 ? 0.264 -8.187 -18.478 1.00 86.75 86 HIS A CA 1
ATOM 676 C C . HIS A 1 86 ? 0.618 -9.676 -18.442 1.00 86.75 86 HIS A C 1
ATOM 678 O O . HIS A 1 86 ? 0.707 -10.283 -17.371 1.00 86.75 86 HIS A O 1
ATOM 684 N N . GLU A 1 87 ? 0.849 -10.267 -19.613 1.00 79.62 87 GLU A N 1
ATOM 685 C CA . GLU A 1 87 ? 1.129 -11.701 -19.747 1.00 79.62 87 GLU A CA 1
ATOM 686 C C . GLU A 1 87 ? 2.346 -12.121 -18.913 1.00 79.62 87 GLU A C 1
ATOM 688 O O . GLU A 1 87 ? 2.315 -13.145 -18.231 1.00 79.62 87 GLU A O 1
ATOM 693 N N . ALA A 1 88 ? 3.363 -11.255 -18.854 1.00 75.38 88 ALA A N 1
ATOM 694 C CA . ALA A 1 88 ? 4.557 -11.439 -18.029 1.00 75.38 88 ALA A CA 1
ATOM 695 C C . ALA A 1 88 ? 4.317 -11.409 -16.504 1.00 75.38 88 ALA A C 1
ATOM 697 O O . ALA A 1 88 ? 5.280 -11.541 -15.763 1.00 75.38 88 ALA A O 1
ATOM 698 N N . LEU A 1 89 ? 3.089 -11.211 -16.011 1.00 80.31 89 LEU A N 1
ATOM 699 C CA . LEU A 1 89 ? 2.741 -11.336 -14.586 1.00 80.31 89 LEU A CA 1
ATOM 700 C C . LEU A 1 89 ? 1.745 -12.475 -14.311 1.00 80.31 89 LEU A C 1
ATOM 702 O O . LEU A 1 89 ? 1.383 -12.719 -13.155 1.00 80.31 89 LEU A O 1
ATOM 706 N N . GLN A 1 90 ? 1.291 -13.198 -15.340 1.00 73.88 90 GLN A N 1
ATOM 707 C CA . GLN A 1 90 ? 0.354 -14.300 -15.154 1.00 73.88 90 GLN A CA 1
ATOM 708 C C . GLN A 1 90 ? 1.019 -15.453 -14.385 1.00 73.88 90 GLN A C 1
ATOM 710 O O . GLN A 1 90 ? 2.023 -16.012 -14.818 1.00 73.88 90 GLN A O 1
ATOM 715 N N . ARG A 1 91 ? 0.394 -15.862 -13.268 1.00 69.62 91 ARG A N 1
ATOM 716 C CA . ARG A 1 91 ? 0.819 -16.955 -12.360 1.00 69.62 91 ARG A CA 1
ATOM 717 C C . ARG A 1 91 ? 2.039 -16.667 -11.486 1.00 69.62 91 ARG A C 1
ATOM 719 O O . ARG A 1 91 ? 2.574 -17.605 -10.900 1.00 69.62 91 ARG A O 1
ATOM 726 N N . GLU A 1 92 ? 2.461 -15.413 -11.369 1.00 73.12 92 GLU A N 1
ATOM 727 C CA . GLU A 1 92 ? 3.688 -15.086 -10.643 1.00 73.12 92 GLU A CA 1
ATOM 728 C C . GLU A 1 92 ? 3.461 -14.192 -9.435 1.00 73.12 92 GLU A C 1
ATOM 730 O O . GLU A 1 92 ? 2.417 -13.560 -9.252 1.00 73.12 92 GLU A O 1
ATOM 735 N N . GLU A 1 93 ? 4.444 -14.208 -8.538 1.00 79.69 93 GLU A N 1
ATOM 736 C CA . GLU A 1 93 ? 4.363 -13.423 -7.322 1.00 79.69 93 GLU A CA 1
ATOM 737 C C . GLU A 1 93 ? 4.476 -11.937 -7.660 1.00 79.69 93 GLU A C 1
ATOM 739 O O . GLU A 1 93 ? 5.395 -11.503 -8.358 1.00 79.69 93 GLU A O 1
ATOM 744 N N . ARG A 1 94 ? 3.592 -11.122 -7.071 1.00 86.25 94 ARG A N 1
ATOM 745 C CA . ARG A 1 94 ? 3.637 -9.648 -7.175 1.00 86.25 94 ARG A CA 1
ATOM 746 C C . ARG A 1 94 ? 5.005 -9.060 -6.826 1.00 86.25 94 ARG A C 1
ATOM 748 O O . ARG A 1 94 ? 5.335 -7.964 -7.261 1.00 86.25 94 ARG A O 1
ATOM 755 N N . PHE A 1 95 ? 5.817 -9.793 -6.071 1.00 85.75 95 PHE A N 1
ATOM 756 C CA . PHE A 1 95 ? 7.190 -9.422 -5.778 1.00 85.75 95 PHE A CA 1
ATOM 757 C C . PHE A 1 95 ? 8.028 -9.116 -7.033 1.00 85.75 95 PHE A C 1
ATOM 759 O O . PHE A 1 95 ? 8.797 -8.159 -6.999 1.00 85.75 95 PHE A O 1
ATOM 766 N N . PHE A 1 96 ? 7.861 -9.837 -8.148 1.00 85.69 96 PHE A N 1
ATOM 767 C CA . PHE A 1 96 ? 8.607 -9.543 -9.381 1.00 85.69 96 PHE A CA 1
ATOM 768 C C . PHE A 1 96 ? 8.218 -8.195 -9.996 1.00 85.69 96 PHE A C 1
ATOM 770 O O . PHE A 1 96 ? 9.093 -7.445 -10.428 1.00 85.69 96 PHE A O 1
ATOM 777 N N . LEU A 1 97 ? 6.932 -7.834 -9.947 1.00 90.75 97 LEU A N 1
ATOM 778 C CA . LEU A 1 97 ? 6.476 -6.494 -10.322 1.00 90.75 97 LEU A CA 1
ATOM 779 C C . LEU A 1 97 ? 7.162 -5.429 -9.455 1.00 90.75 97 LEU A C 1
ATOM 781 O O . LEU A 1 97 ? 7.650 -4.425 -9.968 1.00 90.75 97 LEU A O 1
ATOM 785 N N . TRP A 1 98 ? 7.261 -5.664 -8.145 1.00 92.25 98 TRP A N 1
ATOM 786 C CA . TRP A 1 98 ? 7.933 -4.750 -7.217 1.00 92.25 98 TRP A CA 1
ATOM 787 C C . TRP A 1 98 ? 9.438 -4.644 -7.463 1.00 92.25 98 TRP A C 1
ATOM 789 O O . TRP A 1 98 ? 9.990 -3.545 -7.383 1.00 92.25 98 TRP A O 1
ATOM 799 N N . GLN A 1 99 ? 10.088 -5.755 -7.816 1.00 88.88 99 GLN A N 1
ATOM 800 C CA . GLN A 1 99 ? 11.496 -5.779 -8.208 1.00 88.88 99 GLN A CA 1
ATOM 801 C C . GLN A 1 99 ? 11.779 -5.008 -9.498 1.00 88.88 99 GLN A C 1
ATOM 803 O O . GLN A 1 99 ? 12.899 -4.539 -9.654 1.00 88.88 99 GLN A O 1
ATOM 808 N N . ALA A 1 100 ? 10.813 -4.868 -10.406 1.00 91.62 100 ALA A N 1
ATOM 809 C CA . ALA A 1 100 ? 10.968 -4.054 -11.610 1.00 91.62 100 ALA A CA 1
ATOM 810 C C . ALA A 1 100 ? 10.624 -2.577 -11.344 1.00 91.62 100 ALA A C 1
ATOM 812 O O . ALA A 1 100 ? 11.406 -1.677 -11.651 1.00 91.62 100 ALA A O 1
ATOM 813 N N . LEU A 1 101 ? 9.490 -2.326 -10.683 1.00 94.44 101 LEU A N 1
ATOM 814 C CA . LEU A 1 101 ? 8.953 -0.985 -10.450 1.00 94.44 101 LEU A CA 1
ATOM 815 C C . LEU A 1 101 ? 9.825 -0.142 -9.505 1.00 94.44 101 LEU A C 1
ATOM 817 O O . LEU A 1 101 ? 10.092 1.027 -9.786 1.00 94.44 101 LEU A O 1
ATOM 821 N N . ALA A 1 102 ? 10.279 -0.709 -8.380 1.00 92.25 102 ALA A N 1
ATOM 822 C CA . ALA A 1 102 ? 11.022 0.064 -7.384 1.00 92.25 102 ALA A CA 1
ATOM 823 C C . ALA A 1 102 ? 12.383 0.566 -7.900 1.00 92.25 102 ALA A C 1
ATOM 825 O O . ALA A 1 102 ? 12.666 1.746 -7.702 1.00 92.25 102 ALA A O 1
ATOM 826 N N . PRO A 1 103 ? 13.222 -0.244 -8.575 1.00 90.00 103 PRO A N 1
ATOM 827 C CA . PRO A 1 103 ? 14.454 0.244 -9.194 1.00 90.00 103 PRO A CA 1
ATOM 828 C C . PRO A 1 103 ? 14.227 1.319 -10.249 1.00 90.00 103 PRO A C 1
ATOM 830 O O . PRO A 1 103 ? 14.945 2.316 -10.280 1.00 90.00 103 PRO A O 1
ATOM 833 N N . LYS A 1 104 ? 13.198 1.148 -11.077 1.00 93.75 104 LYS A N 1
ATOM 834 C CA . LYS A 1 104 ? 12.836 2.101 -12.125 1.00 93.75 104 LYS A CA 1
ATOM 835 C C . LYS A 1 104 ? 12.472 3.473 -11.547 1.00 93.75 104 LYS A C 1
ATOM 837 O O . LYS A 1 104 ? 13.028 4.488 -11.964 1.00 93.75 104 LYS A O 1
ATOM 842 N N . ALA A 1 105 ? 11.643 3.496 -10.501 1.00 93.50 105 ALA A N 1
ATOM 843 C CA . ALA A 1 105 ? 11.331 4.711 -9.748 1.00 93.50 105 ALA A CA 1
ATOM 844 C C . ALA A 1 105 ? 12.553 5.275 -9.003 1.00 93.50 105 ALA A C 1
ATOM 846 O O . ALA A 1 105 ? 12.790 6.479 -9.010 1.00 93.50 105 ALA A O 1
ATOM 847 N N . TRP A 1 106 ? 13.357 4.405 -8.386 1.00 91.06 106 TRP A N 1
ATOM 848 C CA . TRP A 1 106 ? 14.552 4.773 -7.625 1.00 91.06 106 TRP A CA 1
ATOM 849 C C . TRP A 1 106 ? 15.586 5.530 -8.455 1.00 91.06 106 TRP A C 1
ATOM 851 O O . TRP A 1 106 ? 16.124 6.551 -8.015 1.00 91.06 106 TRP A O 1
ATOM 861 N N . TYR A 1 107 ? 15.879 5.009 -9.644 1.00 89.94 107 TYR A N 1
ATOM 862 C CA . TYR A 1 107 ? 16.836 5.611 -10.559 1.00 89.94 107 TYR A CA 1
ATOM 863 C C . TYR A 1 107 ? 16.216 6.697 -11.442 1.00 89.94 107 TYR A C 1
ATOM 865 O O . TYR A 1 107 ? 16.971 7.500 -11.997 1.00 89.94 107 TYR A O 1
ATOM 873 N N . GLY A 1 108 ? 14.882 6.722 -11.556 1.00 92.75 108 GLY A N 1
ATOM 874 C CA . GLY A 1 108 ? 14.137 7.611 -12.440 1.00 92.75 108 GLY A CA 1
ATOM 875 C C . GLY A 1 108 ? 14.515 7.358 -13.891 1.00 92.75 108 GLY A C 1
ATOM 876 O O . GLY A 1 108 ? 15.223 8.173 -14.474 1.00 92.75 108 GLY A O 1
ATOM 877 N N . ILE A 1 109 ? 14.160 6.190 -14.431 1.00 93.81 109 ILE A N 1
ATOM 878 C CA . ILE A 1 109 ? 14.588 5.751 -15.769 1.00 93.81 109 ILE A CA 1
ATOM 879 C C . ILE A 1 109 ? 13.417 5.188 -16.561 1.00 93.81 109 ILE A C 1
ATOM 881 O O . ILE A 1 109 ? 12.793 4.219 -16.127 1.00 93.81 109 ILE A O 1
ATOM 885 N N . ARG A 1 110 ? 13.187 5.748 -17.747 1.00 95.31 110 ARG A N 1
ATOM 886 C CA . ARG A 1 110 ? 12.204 5.268 -18.723 1.00 95.31 110 ARG A CA 1
ATOM 887 C C . ARG A 1 110 ? 12.701 4.034 -19.470 1.00 95.31 110 ARG A C 1
ATOM 889 O O . ARG A 1 110 ? 13.883 3.697 -19.423 1.00 95.31 110 ARG A O 1
ATOM 896 N N . HIS A 1 111 ? 11.791 3.350 -20.155 1.00 94.50 111 HIS A N 1
ATOM 897 C CA . HIS A 1 111 ? 12.124 2.143 -20.921 1.00 94.50 111 HIS A CA 1
ATOM 898 C C . HIS A 1 111 ? 13.212 2.356 -21.989 1.00 94.50 111 HIS A C 1
ATOM 900 O O . HIS A 1 111 ? 14.013 1.462 -22.246 1.00 94.50 111 HIS A O 1
ATOM 906 N N . ASP A 1 112 ? 13.301 3.563 -22.548 1.00 93.56 112 ASP A N 1
ATOM 907 C CA . ASP A 1 112 ? 14.308 3.984 -23.530 1.00 93.56 112 ASP A CA 1
ATOM 908 C C . ASP A 1 112 ? 15.651 4.418 -22.902 1.00 93.56 112 ASP A C 1
ATOM 910 O O . ASP A 1 112 ? 16.497 5.016 -23.566 1.00 93.56 112 ASP A O 1
ATOM 914 N N . ALA A 1 113 ? 15.851 4.126 -21.612 1.00 90.38 113 ALA A N 1
ATOM 915 C CA . ALA A 1 113 ? 16.999 4.524 -20.799 1.00 90.38 113 ALA A CA 1
ATOM 916 C C . ALA A 1 113 ? 17.153 6.042 -20.560 1.00 90.38 113 ALA A C 1
ATOM 918 O O . ALA A 1 113 ? 18.154 6.470 -19.970 1.00 90.38 113 ALA A O 1
ATOM 919 N N . THR A 1 114 ? 16.174 6.871 -20.943 1.00 93.25 114 THR A N 1
ATOM 920 C CA . THR A 1 114 ? 16.174 8.299 -20.593 1.00 93.25 114 THR A CA 1
ATOM 921 C C . THR A 1 114 ? 15.892 8.501 -19.102 1.00 93.25 114 THR A C 1
ATOM 923 O O . THR A 1 114 ? 15.222 7.699 -18.445 1.00 93.25 114 THR A O 1
ATOM 926 N N . ARG A 1 115 ? 16.446 9.575 -18.522 1.00 92.00 115 ARG A N 1
ATOM 927 C CA . ARG A 1 115 ? 16.261 9.895 -17.100 1.00 92.00 115 ARG A CA 1
ATOM 928 C C . ARG A 1 115 ? 14.965 10.679 -16.894 1.00 92.00 115 ARG A C 1
ATOM 930 O O . ARG A 1 115 ? 14.770 11.722 -17.506 1.00 92.00 115 ARG A O 1
ATOM 937 N N . GLU A 1 116 ? 14.162 10.229 -15.940 1.00 94.94 116 GLU A N 1
ATOM 938 C CA . GLU A 1 116 ? 12.969 10.891 -15.415 1.00 94.94 116 GLU A CA 1
ATOM 939 C C . GLU A 1 116 ? 13.123 11.111 -13.896 1.00 94.94 116 GLU A C 1
ATOM 941 O O . GLU A 1 116 ? 12.666 10.305 -13.076 1.00 94.94 116 GLU A O 1
ATOM 946 N N . PRO A 1 117 ? 13.831 12.176 -13.469 1.00 90.94 117 PRO A N 1
ATOM 947 C CA . PRO A 1 117 ? 14.175 12.384 -12.065 1.00 90.94 117 PRO A CA 1
ATOM 948 C C . PRO A 1 117 ? 12.964 12.545 -11.145 1.00 90.94 117 PRO A C 1
ATOM 950 O O . PRO A 1 117 ? 13.090 12.298 -9.942 1.00 90.94 117 PRO A O 1
ATOM 953 N N . CYS A 1 118 ? 11.805 12.957 -11.677 1.00 91.56 118 CYS A N 1
ATOM 954 C CA . CYS A 1 118 ? 10.618 13.177 -10.860 1.00 91.56 118 CYS A CA 1
ATOM 955 C C . CYS A 1 118 ? 10.117 11.882 -10.209 1.00 91.56 118 CYS A C 1
ATOM 957 O O . CYS A 1 118 ? 9.697 11.916 -9.058 1.00 91.56 118 CYS A O 1
ATOM 959 N N . TRP A 1 119 ? 10.270 10.717 -10.846 1.00 93.62 119 TRP A N 1
ATOM 960 C CA . TRP A 1 119 ? 9.823 9.442 -10.275 1.00 93.62 119 TRP A CA 1
ATOM 961 C C . TRP A 1 119 ? 10.538 9.064 -8.975 1.00 93.62 119 TRP A C 1
ATOM 963 O O . TRP A 1 119 ? 9.979 8.343 -8.147 1.00 93.62 119 TRP A O 1
ATOM 973 N N . ARG A 1 120 ? 11.735 9.608 -8.727 1.00 90.06 120 ARG A N 1
ATOM 974 C CA . ARG A 1 120 ? 12.488 9.363 -7.486 1.00 90.06 120 ARG A CA 1
ATOM 975 C C . ARG A 1 120 ? 11.734 9.836 -6.250 1.00 90.06 120 ARG A C 1
ATOM 977 O O . ARG A 1 120 ? 11.908 9.270 -5.173 1.00 90.06 120 ARG A O 1
ATOM 984 N N . VAL A 1 121 ? 10.876 10.846 -6.397 1.00 89.06 121 VAL A N 1
ATOM 985 C CA . VAL A 1 121 ? 10.055 11.365 -5.298 1.00 89.06 121 VAL A CA 1
ATOM 986 C C . VAL A 1 121 ? 8.898 10.437 -4.934 1.00 89.06 121 VAL A C 1
ATOM 988 O O . VAL A 1 121 ? 8.261 10.660 -3.913 1.00 89.06 121 VAL A O 1
ATOM 991 N N . LEU A 1 122 ? 8.610 9.403 -5.730 1.00 91.50 122 LEU A N 1
ATOM 992 C CA . LEU A 1 122 ? 7.618 8.379 -5.393 1.00 91.50 122 LEU A CA 1
ATOM 993 C C . LEU A 1 122 ? 8.161 7.390 -4.357 1.00 91.50 122 LEU A C 1
ATOM 995 O O . LEU A 1 122 ? 7.393 6.697 -3.694 1.00 91.50 122 LEU A O 1
ATOM 999 N N . ILE A 1 123 ? 9.484 7.331 -4.187 1.00 88.69 123 ILE A N 1
ATOM 1000 C CA . ILE A 1 123 ? 10.113 6.468 -3.199 1.00 88.69 123 ILE A CA 1
ATOM 1001 C C . ILE A 1 123 ? 10.037 7.119 -1.806 1.00 88.69 123 ILE A C 1
ATOM 1003 O O . ILE A 1 123 ? 10.501 8.250 -1.624 1.00 88.69 123 ILE A O 1
ATOM 1007 N N . PRO A 1 124 ? 9.519 6.409 -0.783 1.00 84.12 124 PRO A N 1
ATOM 1008 C CA . PRO A 1 124 ? 9.484 6.919 0.583 1.00 84.12 124 PRO A CA 1
ATOM 1009 C C . PRO A 1 124 ? 10.868 7.310 1.112 1.00 84.12 124 PRO A C 1
ATOM 1011 O O . PRO A 1 124 ? 11.858 6.619 0.870 1.00 84.12 124 PRO A O 1
ATOM 1014 N N . ARG A 1 125 ? 10.945 8.366 1.933 1.00 76.62 125 ARG A N 1
ATOM 1015 C CA . ARG A 1 125 ? 12.216 8.911 2.472 1.00 76.62 125 ARG A CA 1
ATOM 1016 C C . ARG A 1 125 ? 13.097 7.891 3.207 1.00 76.62 125 ARG A C 1
ATOM 1018 O O . ARG A 1 125 ? 14.311 8.045 3.295 1.00 76.62 125 ARG A O 1
ATOM 1025 N N . ASN A 1 126 ? 12.506 6.849 3.783 1.00 69.75 126 ASN A N 1
ATOM 1026 C CA . ASN A 1 126 ? 13.285 5.799 4.444 1.00 69.75 126 ASN A CA 1
ATOM 1027 C C . ASN A 1 126 ? 13.991 4.889 3.434 1.00 69.75 126 ASN A C 1
ATOM 1029 O O . ASN A 1 126 ? 15.090 4.413 3.709 1.00 69.75 126 ASN A O 1
ATOM 1033 N N . ALA A 1 127 ? 13.389 4.698 2.261 1.00 68.88 127 ALA A N 1
ATOM 1034 C CA . ALA A 1 127 ? 14.015 4.006 1.152 1.00 68.88 127 ALA A CA 1
ATOM 1035 C C . ALA A 1 127 ? 15.069 4.892 0.470 1.00 68.88 127 ALA A C 1
ATOM 1037 O O . ALA A 1 127 ? 16.100 4.366 0.075 1.00 68.88 127 ALA A O 1
ATOM 1038 N N . THR A 1 128 ? 14.923 6.230 0.444 1.00 65.19 128 THR A N 1
ATOM 1039 C CA . THR A 1 128 ? 15.937 7.154 -0.133 1.00 65.19 128 THR A CA 1
ATOM 1040 C C . THR A 1 128 ? 17.319 7.101 0.530 1.00 65.19 128 THR A C 1
ATOM 1042 O O . THR A 1 128 ? 18.274 7.650 -0.009 1.00 65.19 128 THR A O 1
ATOM 1045 N N . LYS A 1 129 ? 17.455 6.422 1.676 1.00 71.25 129 LYS A N 1
ATOM 1046 C CA . LYS A 1 129 ? 18.736 6.179 2.362 1.00 71.25 129 LYS A CA 1
ATOM 1047 C C . LYS A 1 129 ? 19.499 4.961 1.831 1.00 71.25 129 LYS A C 1
ATOM 1049 O O . LYS A 1 129 ? 20.599 4.683 2.299 1.00 71.25 129 LYS A O 1
ATOM 1054 N N . TRP A 1 130 ? 18.927 4.196 0.906 1.00 74.94 130 TRP A N 1
ATOM 1055 C CA . TRP A 1 130 ? 19.599 3.033 0.343 1.00 74.94 130 TRP A CA 1
ATOM 1056 C C . TRP A 1 130 ? 20.816 3.453 -0.486 1.00 74.94 130 TRP A C 1
ATOM 1058 O O . TRP A 1 130 ? 20.688 4.116 -1.507 1.00 74.94 130 TRP A O 1
ATOM 1068 N N . HIS A 1 131 ? 22.012 3.027 -0.076 1.00 72.19 131 HIS A N 1
ATOM 1069 C CA . HIS A 1 131 ? 23.225 3.219 -0.881 1.00 72.19 131 HIS A CA 1
ATOM 1070 C C . HIS A 1 131 ? 23.228 2.349 -2.149 1.00 72.19 131 HIS A C 1
ATOM 1072 O O . HIS A 1 131 ? 23.880 2.682 -3.134 1.00 72.19 131 HIS A O 1
ATOM 1078 N N . LYS A 1 132 ? 22.514 1.217 -2.114 1.00 75.56 132 LYS A N 1
ATOM 1079 C CA . LYS A 1 132 ? 22.269 0.300 -3.234 1.00 75.56 132 LYS A CA 1
ATOM 1080 C C . LYS A 1 132 ? 20.865 -0.270 -3.089 1.00 75.56 132 LYS A C 1
ATOM 1082 O O . LYS A 1 132 ? 20.395 -0.425 -1.962 1.00 75.56 132 LYS A O 1
ATOM 1087 N N . LEU A 1 133 ? 20.230 -0.631 -4.202 1.00 76.81 133 LEU A N 1
ATOM 1088 C CA . LEU A 1 133 ? 18.926 -1.283 -4.148 1.00 76.81 133 LEU A CA 1
ATOM 1089 C C . LEU A 1 133 ? 19.005 -2.585 -3.339 1.00 76.81 133 LEU A C 1
ATOM 1091 O O . LEU A 1 133 ? 19.876 -3.426 -3.596 1.00 76.81 133 LEU A O 1
ATOM 1095 N N . PRO A 1 134 ? 18.118 -2.753 -2.352 1.00 76.81 134 PRO A N 1
ATOM 1096 C CA . PRO A 1 134 ? 18.089 -3.945 -1.531 1.00 76.81 134 PRO A CA 1
ATOM 1097 C C . PRO A 1 134 ? 17.650 -5.157 -2.351 1.00 76.81 134 PRO A C 1
ATOM 1099 O O . PRO A 1 134 ? 16.842 -5.053 -3.265 1.00 76.81 134 PRO A O 1
ATOM 1102 N N . LYS A 1 135 ? 18.184 -6.327 -2.001 1.00 73.31 135 LYS A N 1
ATOM 1103 C CA . LYS A 1 135 ? 17.813 -7.603 -2.633 1.00 73.31 135 LYS A CA 1
ATOM 1104 C C . LYS A 1 135 ? 16.679 -8.327 -1.897 1.00 73.31 135 LYS A C 1
ATOM 1106 O O . LYS A 1 135 ? 16.128 -9.281 -2.434 1.00 73.31 135 LYS A O 1
ATOM 1111 N N . ASP 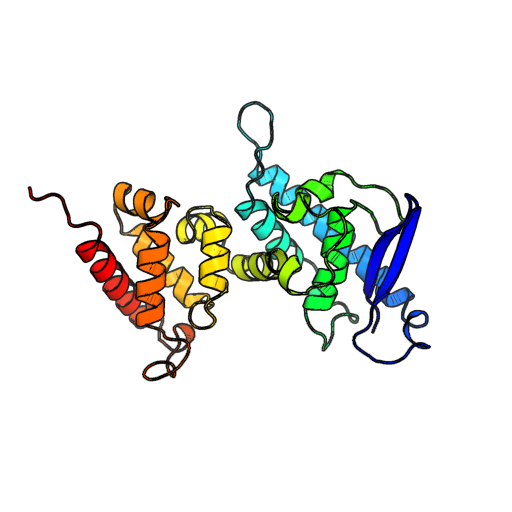A 1 136 ? 16.366 -7.907 -0.669 1.00 80.31 136 ASP A N 1
ATOM 1112 C CA . ASP A 1 136 ? 15.359 -8.535 0.191 1.00 80.31 136 ASP A CA 1
ATOM 1113 C C . ASP A 1 136 ? 13.939 -8.106 -0.230 1.00 80.31 136 ASP A C 1
ATOM 1115 O O . ASP A 1 136 ? 13.660 -6.901 -0.257 1.00 80.31 136 ASP A O 1
ATOM 1119 N N . PRO A 1 137 ? 13.014 -9.055 -0.483 1.00 76.75 137 PRO A N 1
ATOM 1120 C CA . PRO A 1 137 ? 11.598 -8.762 -0.684 1.00 76.75 137 PRO A CA 1
ATOM 1121 C C . PRO A 1 137 ? 10.981 -7.800 0.326 1.00 76.75 137 PRO A C 1
ATOM 1123 O O . PRO A 1 137 ? 10.161 -6.956 -0.037 1.00 76.75 137 PRO A O 1
ATOM 1126 N N . LYS A 1 138 ? 11.400 -7.863 1.595 1.00 80.69 138 LYS A N 1
ATOM 1127 C CA . LYS A 1 138 ? 10.854 -6.995 2.648 1.00 80.69 138 LYS A CA 1
ATOM 1128 C C . LYS A 1 138 ? 11.119 -5.515 2.396 1.00 80.69 138 LYS A C 1
ATOM 1130 O O . LYS A 1 138 ? 10.366 -4.680 2.893 1.00 80.69 138 LYS A O 1
ATOM 1135 N N . SER A 1 139 ? 12.156 -5.175 1.636 1.00 81.12 139 SER A N 1
ATOM 1136 C CA . SER A 1 139 ? 12.490 -3.785 1.346 1.00 81.12 139 SER A CA 1
ATOM 1137 C C . SER A 1 139 ? 11.500 -3.109 0.400 1.00 81.12 139 SER A C 1
ATOM 1139 O O . SER A 1 139 ? 11.333 -1.895 0.476 1.00 81.12 139 SER A O 1
ATOM 1141 N N . TYR A 1 140 ? 10.777 -3.876 -0.419 1.00 87.06 140 TYR A N 1
ATOM 1142 C CA . TYR A 1 140 ? 9.737 -3.350 -1.308 1.00 87.06 140 TYR A CA 1
ATOM 1143 C C . TYR A 1 140 ? 8.334 -3.401 -0.701 1.00 87.06 140 TYR A C 1
ATOM 1145 O O . TYR A 1 140 ? 7.355 -3.109 -1.380 1.00 87.06 140 TYR A O 1
ATOM 1153 N N . ARG A 1 141 ? 8.212 -3.710 0.597 1.00 88.56 141 ARG A N 1
ATOM 1154 C CA . ARG A 1 141 ? 6.917 -3.836 1.284 1.00 88.56 141 ARG A CA 1
ATOM 1155 C C . ARG A 1 141 ? 6.064 -2.566 1.229 1.00 88.56 141 ARG A C 1
ATOM 1157 O O . ARG A 1 141 ? 4.849 -2.648 1.358 1.00 88.56 141 ARG A O 1
ATOM 1164 N N . PHE A 1 142 ? 6.669 -1.399 1.018 1.00 91.00 142 PHE A N 1
ATOM 1165 C CA . PHE A 1 142 ? 5.906 -0.171 0.803 1.00 91.00 142 PHE A CA 1
ATOM 1166 C C . PHE A 1 142 ? 5.003 -0.271 -0.439 1.00 91.00 142 PHE A C 1
ATOM 1168 O O . PHE A 1 142 ? 3.891 0.235 -0.397 1.00 91.00 142 PHE A O 1
ATOM 1175 N N . LEU A 1 143 ? 5.414 -0.984 -1.496 1.00 94.25 143 LEU A N 1
ATOM 1176 C CA . LEU A 1 143 ? 4.573 -1.239 -2.671 1.00 94.25 143 LEU A CA 1
ATOM 1177 C C . LEU A 1 143 ? 3.419 -2.188 -2.350 1.00 94.25 143 LEU A C 1
ATOM 1179 O O . LEU A 1 143 ? 2.295 -1.920 -2.758 1.00 94.25 143 LEU A O 1
ATOM 1183 N N . ASP A 1 144 ? 3.659 -3.233 -1.553 1.00 93.69 144 ASP A N 1
ATOM 1184 C CA . ASP A 1 144 ? 2.583 -4.103 -1.061 1.00 93.69 144 ASP A CA 1
ATOM 1185 C C . ASP A 1 144 ? 1.564 -3.332 -0.216 1.00 93.69 144 ASP A C 1
ATOM 1187 O O . ASP A 1 144 ? 0.363 -3.539 -0.358 1.00 93.69 144 ASP A O 1
ATOM 1191 N N . ILE A 1 145 ? 2.034 -2.432 0.654 1.00 94.75 145 ILE A N 1
ATOM 1192 C CA . ILE A 1 145 ? 1.174 -1.589 1.492 1.00 94.75 145 ILE A CA 1
ATOM 1193 C C . ILE A 1 145 ? 0.408 -0.590 0.631 1.00 94.75 145 ILE A C 1
ATOM 1195 O O . ILE A 1 145 ? -0.789 -0.420 0.828 1.00 94.75 145 ILE A O 1
ATOM 1199 N N . GLY A 1 146 ? 1.042 0.032 -0.362 1.00 95.94 146 GLY A N 1
ATOM 1200 C CA . GLY A 1 146 ? 0.357 0.901 -1.320 1.00 95.94 146 GLY A CA 1
ATOM 1201 C C . GLY A 1 146 ? -0.725 0.143 -2.065 1.00 95.94 146 GLY A C 1
ATOM 1202 O O . GLY A 1 146 ? -1.898 0.529 -2.068 1.00 95.94 146 GLY A O 1
ATOM 1203 N N . PHE A 1 147 ? -0.352 -1.018 -2.601 1.00 95.50 147 PHE A N 1
ATOM 1204 C CA . PHE A 1 147 ? -1.279 -1.961 -3.199 1.00 95.50 147 PHE A CA 1
ATOM 1205 C C . PHE A 1 147 ? -2.197 -2.632 -2.168 1.00 95.50 147 PHE A C 1
ATOM 1207 O O . PHE A 1 147 ? -2.975 -3.493 -2.512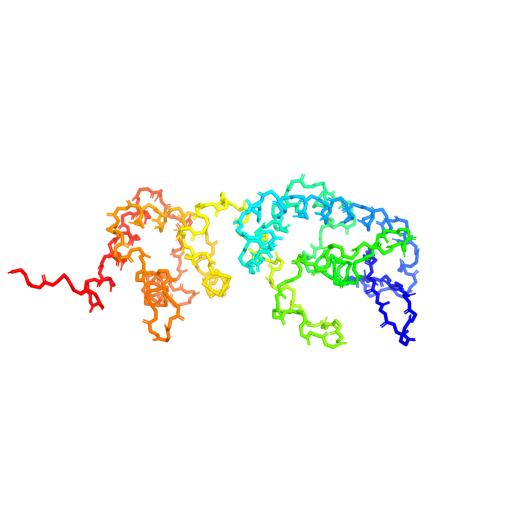 1.00 95.50 147 PHE A O 1
ATOM 1214 N N . TRP A 1 148 ? -2.190 -2.276 -0.899 1.00 96.38 148 TRP A N 1
ATOM 1215 C CA . TRP A 1 148 ? -3.215 -2.700 0.046 1.00 96.38 148 TRP A CA 1
ATOM 1216 C C . TRP A 1 148 ? -4.155 -1.531 0.339 1.00 96.38 148 TRP A C 1
ATOM 1218 O O . TRP A 1 148 ? -5.375 -1.658 0.237 1.00 96.38 148 TRP A O 1
ATOM 1228 N N . LEU A 1 149 ? -3.588 -0.342 0.520 1.00 96.69 149 LEU A N 1
ATOM 1229 C CA . LEU A 1 149 ? -4.305 0.907 0.722 1.00 96.69 149 LEU A CA 1
ATOM 1230 C C . LEU A 1 149 ? -5.188 1.314 -0.469 1.00 96.69 149 LEU A C 1
ATOM 1232 O O . LEU A 1 149 ? -6.181 2.003 -0.250 1.00 96.69 149 LEU A O 1
ATOM 1236 N N . ARG A 1 150 ? -4.902 0.859 -1.704 1.00 95.12 150 ARG A N 1
ATOM 1237 C CA . ARG A 1 150 ? -5.707 1.213 -2.899 1.00 95.12 150 ARG A CA 1
ATOM 1238 C C . ARG A 1 150 ? -7.198 0.874 -2.809 1.00 95.12 150 ARG A C 1
ATOM 1240 O O . ARG A 1 150 ? -7.985 1.433 -3.574 1.00 95.12 150 ARG A O 1
ATOM 1247 N N . GLU A 1 151 ? -7.552 -0.071 -1.934 1.00 95.44 151 GLU A N 1
ATOM 1248 C CA . GLU A 1 151 ? -8.933 -0.488 -1.643 1.00 95.44 151 GLU A CA 1
ATOM 1249 C C . GLU A 1 151 ? -9.758 0.655 -1.019 1.00 95.44 151 GLU A C 1
ATOM 1251 O O . GLU A 1 151 ? -10.983 0.613 -1.047 1.00 95.44 151 GLU A O 1
ATOM 1256 N N . GLN A 1 152 ? -9.109 1.690 -0.475 1.00 95.44 152 GLN A N 1
ATOM 1257 C CA . GLN A 1 152 ? -9.753 2.872 0.094 1.00 95.44 152 GLN A CA 1
ATOM 1258 C C . GLN A 1 152 ? -9.409 4.138 -0.695 1.00 95.44 152 GLN A C 1
ATOM 1260 O O . GLN A 1 152 ? -8.318 4.274 -1.259 1.00 95.44 152 GLN A O 1
ATOM 1265 N N . GLN A 1 153 ? -10.336 5.098 -0.681 1.00 96.12 153 GLN A N 1
ATOM 1266 C CA . GLN A 1 153 ? -10.046 6.468 -1.103 1.00 96.12 153 GLN A CA 1
ATOM 1267 C C . GLN A 1 153 ? -8.971 7.078 -0.195 1.00 96.12 153 GLN A C 1
ATOM 1269 O O . GLN A 1 153 ? -8.872 6.707 0.976 1.00 96.12 153 GLN A O 1
ATOM 1274 N N . LEU A 1 154 ? -8.173 8.013 -0.722 1.00 94.56 154 LEU A N 1
ATOM 1275 C CA . LEU A 1 154 ? -7.030 8.583 0.002 1.00 94.56 154 LEU A CA 1
ATOM 1276 C C . LEU A 1 154 ? -7.441 9.165 1.356 1.00 94.56 154 LEU A C 1
ATOM 1278 O O . LEU A 1 154 ? -6.815 8.848 2.360 1.00 94.56 154 LEU A O 1
ATOM 1282 N N . HIS A 1 155 ? -8.506 9.969 1.381 1.00 93.25 155 HIS A N 1
ATOM 1283 C CA . HIS A 1 155 ? -8.988 10.611 2.604 1.00 93.25 155 HIS A CA 1
ATOM 1284 C C . HIS A 1 155 ? -9.443 9.585 3.649 1.00 93.25 155 HIS A C 1
ATOM 1286 O O . HIS A 1 155 ? -9.039 9.661 4.803 1.00 93.25 155 HIS A O 1
ATOM 1292 N N . ASP A 1 156 ? -10.215 8.578 3.237 1.00 95.94 156 ASP A N 1
ATOM 1293 C CA . ASP A 1 156 ? -10.679 7.499 4.116 1.00 95.94 156 ASP A CA 1
ATOM 1294 C C . ASP A 1 156 ? -9.510 6.690 4.693 1.00 95.94 156 ASP A C 1
ATOM 1296 O O . ASP A 1 156 ? -9.494 6.356 5.877 1.00 95.94 156 ASP A O 1
ATOM 1300 N N . ALA A 1 157 ? -8.513 6.375 3.862 1.00 95.62 157 ALA A N 1
ATOM 1301 C CA . ALA A 1 157 ? -7.295 5.714 4.311 1.00 95.62 157 ALA A CA 1
ATOM 1302 C C . ALA A 1 157 ? -6.508 6.622 5.274 1.00 95.62 157 ALA A C 1
ATOM 1304 O O . ALA A 1 157 ? -6.043 6.169 6.318 1.00 95.62 157 ALA A O 1
ATOM 1305 N N . GLY A 1 158 ? -6.395 7.910 4.948 1.00 92.88 158 GLY A N 1
ATOM 1306 C CA . GLY A 1 158 ? -5.759 8.926 5.777 1.00 92.88 158 GLY A CA 1
ATOM 1307 C C . GLY A 1 158 ? -6.405 9.039 7.157 1.00 92.88 158 GLY A C 1
ATOM 1308 O O . GLY A 1 158 ? -5.690 9.02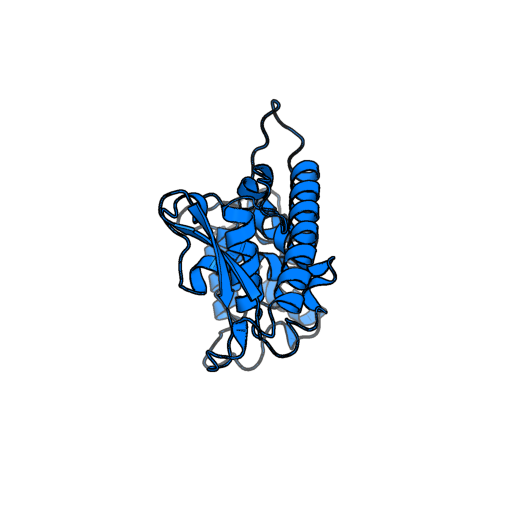3 8.154 1.00 92.88 158 GLY A O 1
ATOM 1309 N N . GLU A 1 159 ? -7.738 9.045 7.240 1.00 92.25 159 GLU A N 1
ATOM 1310 C CA . GLU A 1 159 ? -8.482 8.992 8.505 1.00 92.25 159 GLU A CA 1
ATOM 1311 C C . GLU A 1 159 ? -8.155 7.714 9.296 1.00 92.25 159 GLU A C 1
ATOM 1313 O O . GLU A 1 159 ? -7.765 7.797 10.460 1.00 92.25 159 GLU A O 1
ATOM 1318 N N . VAL A 1 160 ? -8.246 6.535 8.662 1.00 94.50 160 VAL A N 1
ATOM 1319 C CA . VAL A 1 160 ? -8.016 5.236 9.329 1.00 94.50 160 VAL A CA 1
ATOM 1320 C C . VAL A 1 160 ? -6.596 5.083 9.858 1.00 94.50 160 VAL A C 1
ATOM 1322 O O . VAL A 1 160 ? -6.400 4.429 10.877 1.00 94.50 160 VAL A O 1
ATOM 1325 N N . PHE A 1 161 ? -5.602 5.662 9.188 1.00 93.12 161 PHE A N 1
ATOM 1326 C CA . PHE A 1 161 ? -4.192 5.499 9.547 1.00 93.12 161 PHE A CA 1
ATOM 1327 C C . PHE A 1 161 ? -3.558 6.761 10.133 1.00 93.12 161 PHE A C 1
ATOM 1329 O O . PHE A 1 161 ? -2.354 6.773 10.390 1.00 93.12 161 PHE A O 1
ATOM 1336 N N . GLY A 1 162 ? -4.333 7.826 10.350 1.00 90.50 162 GLY A N 1
ATOM 1337 C CA . GLY A 1 162 ? -3.820 9.116 10.814 1.00 90.50 162 GLY A CA 1
ATOM 1338 C C . GLY A 1 162 ? -2.760 9.710 9.881 1.00 90.50 162 GLY A C 1
ATOM 1339 O O . GLY A 1 162 ? -1.788 10.285 10.368 1.00 90.50 162 GLY A O 1
ATOM 1340 N N . TRP A 1 163 ? -2.909 9.504 8.567 1.00 90.06 163 TRP A N 1
ATOM 1341 C CA . TRP A 1 163 ? -1.984 9.945 7.512 1.00 90.06 163 TRP A CA 1
ATOM 1342 C C . TRP A 1 163 ? -0.540 9.451 7.685 1.00 90.06 163 TRP A C 1
ATOM 1344 O O . TRP A 1 163 ? 0.406 10.080 7.223 1.00 90.06 163 TRP A O 1
ATOM 1354 N N . LYS A 1 164 ? -0.343 8.305 8.353 1.00 88.69 164 LYS A N 1
ATOM 1355 C CA . LYS A 1 164 ? 0.989 7.765 8.654 1.00 88.69 164 LYS A CA 1
ATOM 1356 C C . LYS A 1 164 ? 1.220 6.413 8.012 1.00 88.69 164 LYS A C 1
ATOM 1358 O O . LYS A 1 164 ? 0.537 5.434 8.304 1.00 88.69 164 LYS A O 1
ATOM 1363 N N . TYR A 1 165 ? 2.279 6.336 7.208 1.00 89.75 165 TYR A N 1
ATOM 1364 C CA . TYR A 1 165 ? 2.731 5.075 6.620 1.00 89.75 165 TYR A CA 1
ATOM 1365 C C . TYR A 1 165 ? 3.073 4.017 7.682 1.00 89.75 165 TYR A C 1
ATOM 1367 O O . TYR A 1 165 ? 2.789 2.844 7.470 1.00 89.75 165 TYR A O 1
ATOM 1375 N N . SER A 1 166 ? 3.637 4.408 8.832 1.00 88.50 166 SER A N 1
ATOM 1376 C CA . SER A 1 166 ? 3.954 3.467 9.917 1.00 88.50 166 SER A CA 1
ATOM 1377 C C . SER A 1 166 ? 2.709 2.760 10.454 1.00 88.50 166 SER A C 1
ATOM 1379 O O . SER A 1 166 ? 2.715 1.544 10.564 1.00 88.50 166 SER A O 1
ATOM 1381 N N . ASN A 1 167 ? 1.614 3.492 10.675 1.00 91.69 167 ASN A N 1
ATOM 1382 C CA . ASN A 1 167 ? 0.353 2.921 11.152 1.00 91.69 167 ASN A CA 1
ATOM 1383 C C . ASN A 1 167 ? -0.227 1.923 10.133 1.00 91.69 167 ASN A C 1
ATOM 1385 O O . ASN A 1 167 ? -0.666 0.830 10.493 1.00 91.69 167 ASN A O 1
ATOM 1389 N N . ALA A 1 168 ? -0.178 2.271 8.841 1.00 93.50 168 ALA A N 1
ATOM 1390 C CA . ALA A 1 168 ? -0.571 1.363 7.766 1.00 93.50 168 ALA A CA 1
ATOM 1391 C C . ALA A 1 168 ? 0.321 0.113 7.713 1.00 93.50 168 ALA A C 1
ATOM 1393 O O . ALA A 1 168 ? -0.187 -1.000 7.584 1.00 93.50 168 ALA A O 1
ATOM 1394 N N . TYR A 1 169 ? 1.638 0.280 7.850 1.00 91.94 169 TYR A N 1
ATOM 1395 C CA . TYR A 1 169 ? 2.596 -0.820 7.908 1.00 91.94 169 TYR A CA 1
ATOM 1396 C C . TYR A 1 169 ? 2.322 -1.750 9.093 1.00 91.94 169 TYR A C 1
ATOM 1398 O O . TYR A 1 169 ? 2.299 -2.967 8.906 1.00 91.94 169 TYR A O 1
ATOM 1406 N N . ASP A 1 170 ? 2.102 -1.201 10.287 1.00 91.12 170 ASP A N 1
ATOM 1407 C CA . ASP A 1 170 ? 1.908 -1.978 11.508 1.00 91.12 170 ASP A CA 1
ATOM 1408 C C . ASP A 1 170 ? 0.618 -2.801 11.424 1.00 91.12 170 ASP A C 1
ATOM 1410 O O . ASP A 1 170 ? 0.639 -4.004 11.697 1.00 91.12 170 ASP A O 1
ATOM 1414 N N . LEU A 1 171 ? -0.486 -2.206 10.951 1.00 93.75 171 LEU A N 1
ATOM 1415 C CA . LEU A 1 171 ? -1.730 -2.948 10.730 1.00 93.75 171 LEU A CA 1
ATOM 1416 C C . LEU A 1 171 ? -1.567 -3.995 9.618 1.00 93.75 171 LEU A C 1
ATOM 1418 O O . LEU A 1 171 ? -1.975 -5.143 9.790 1.00 93.75 171 LEU A O 1
ATOM 1422 N N . TYR A 1 172 ? -0.907 -3.642 8.508 1.00 94.38 172 TYR A N 1
ATOM 1423 C CA . TYR A 1 172 ? -0.616 -4.579 7.421 1.00 94.38 172 TYR A CA 1
ATOM 1424 C C . TYR A 1 172 ? 0.288 -5.732 7.874 1.00 94.38 172 TYR A C 1
ATOM 1426 O O . TYR A 1 172 ? 0.162 -6.848 7.380 1.00 94.38 172 TYR A O 1
ATOM 1434 N N . ALA A 1 173 ? 1.200 -5.541 8.824 1.00 91.62 173 ALA A N 1
ATOM 1435 C CA . ALA A 1 173 ? 2.031 -6.631 9.334 1.00 91.62 173 ALA A CA 1
ATOM 1436 C C . ALA A 1 173 ? 1.193 -7.731 10.019 1.00 91.62 173 ALA A C 1
ATOM 1438 O O . ALA A 1 173 ? 1.580 -8.901 9.992 1.00 91.62 173 ALA A O 1
ATOM 1439 N N . CYS A 1 174 ? 0.014 -7.389 10.543 1.00 92.12 174 CYS A N 1
ATOM 1440 C CA . CYS A 1 174 ? -0.917 -8.309 11.189 1.00 92.12 174 CYS A CA 1
ATOM 1441 C C . CYS A 1 174 ? -1.860 -8.946 10.166 1.00 92.12 174 CYS A C 1
ATOM 1443 O O . CYS A 1 174 ? -2.858 -8.351 9.773 1.00 92.12 174 CYS A O 1
ATOM 1445 N N . THR A 1 175 ? -1.581 -10.184 9.752 1.00 91.69 175 THR A N 1
ATOM 1446 C CA . THR A 1 175 ? -2.361 -10.886 8.716 1.00 91.69 175 THR A CA 1
ATOM 1447 C C . THR A 1 175 ? -3.862 -10.944 8.999 1.00 91.69 175 THR A C 1
ATOM 1449 O O . THR A 1 175 ? -4.647 -10.781 8.069 1.00 91.69 175 THR A O 1
ATOM 1452 N N . SER A 1 176 ? -4.265 -11.111 10.262 1.00 94.31 176 SER A N 1
ATOM 1453 C CA . SER A 1 176 ? -5.673 -11.152 10.675 1.00 94.31 176 SER A CA 1
ATOM 1454 C C . SER A 1 176 ? -6.404 -9.809 10.573 1.00 94.31 176 SER A C 1
ATOM 1456 O O . SER A 1 176 ? -7.630 -9.792 10.606 1.00 94.31 176 SER A O 1
ATOM 1458 N N . LEU A 1 177 ? -5.681 -8.694 10.424 1.00 95.75 177 LEU A N 1
ATOM 1459 C CA . LEU A 1 177 ? -6.231 -7.333 10.387 1.00 95.75 177 LEU A CA 1
ATOM 1460 C C . LEU A 1 177 ? -6.150 -6.684 8.994 1.00 95.75 177 LEU A C 1
ATOM 1462 O O . LEU A 1 177 ? -6.373 -5.486 8.841 1.00 95.75 177 LEU A O 1
ATOM 1466 N N . ARG A 1 178 ? -5.817 -7.455 7.953 1.00 94.88 178 ARG A N 1
ATOM 1467 C CA . ARG A 1 178 ? -5.627 -6.925 6.589 1.00 94.88 178 ARG A CA 1
ATOM 1468 C C . ARG A 1 178 ? -6.918 -6.706 5.807 1.00 94.88 178 ARG A C 1
ATOM 1470 O O . ARG A 1 178 ? -6.851 -6.170 4.703 1.00 94.88 178 ARG A O 1
ATOM 1477 N N . SER A 1 179 ? -8.066 -7.138 6.307 1.00 96.00 179 SER A N 1
ATOM 1478 C CA . SER A 1 179 ? -9.306 -7.091 5.534 1.00 96.00 179 SER A CA 1
ATOM 1479 C C . SER A 1 179 ? -9.780 -5.657 5.280 1.00 96.00 179 SER A C 1
ATOM 1481 O O . SER A 1 179 ? -9.525 -4.736 6.065 1.00 96.00 179 SER A O 1
ATOM 1483 N N . TYR A 1 180 ? -10.441 -5.455 4.143 1.00 96.75 180 TYR A N 1
ATOM 1484 C CA . TYR A 1 180 ? -11.029 -4.168 3.776 1.00 96.75 180 TYR A CA 1
ATOM 1485 C C . TYR A 1 180 ? -12.204 -3.815 4.694 1.00 96.75 180 TYR A C 1
ATOM 1487 O O . TYR A 1 180 ? -12.340 -2.673 5.138 1.00 96.75 180 TYR A O 1
ATOM 1495 N N . GLU A 1 181 ? -12.995 -4.823 5.047 1.00 97.25 181 GLU A N 1
ATOM 1496 C CA . GLU A 1 181 ? -14.158 -4.752 5.924 1.00 97.25 181 GLU A CA 1
ATOM 1497 C C . GLU A 1 181 ? -13.772 -4.201 7.302 1.00 97.25 181 GLU A C 1
ATOM 1499 O O . GLU A 1 181 ? -14.448 -3.312 7.823 1.00 97.25 181 GLU A O 1
ATOM 1504 N N . LEU A 1 182 ? -12.633 -4.641 7.858 1.00 97.50 182 LEU A N 1
ATOM 1505 C CA . LEU A 1 182 ? -12.125 -4.106 9.122 1.00 97.50 182 LEU A CA 1
ATOM 1506 C C . LEU A 1 182 ? -11.830 -2.610 9.011 1.00 97.50 182 LEU A C 1
ATOM 1508 O O . LEU A 1 182 ? -12.215 -1.841 9.888 1.00 97.50 182 LEU A O 1
ATOM 1512 N N . ARG A 1 183 ? -11.178 -2.173 7.929 1.00 97.25 183 ARG A N 1
ATOM 1513 C CA . ARG A 1 183 ? -10.828 -0.756 7.745 1.00 97.25 183 ARG A CA 1
ATOM 1514 C C . ARG A 1 183 ? -12.063 0.118 7.551 1.00 97.25 183 ARG A C 1
ATOM 1516 O O . ARG A 1 183 ? -12.100 1.226 8.080 1.00 97.25 183 ARG A O 1
ATOM 1523 N N . ARG A 1 184 ? -13.101 -0.389 6.876 1.00 97.69 184 ARG A N 1
ATOM 1524 C CA . ARG A 1 184 ? -14.414 0.277 6.803 1.00 97.69 184 ARG A CA 1
ATOM 1525 C C . ARG A 1 184 ? -15.062 0.410 8.182 1.00 97.69 184 ARG A C 1
ATOM 1527 O O . ARG A 1 184 ? -15.552 1.488 8.518 1.00 97.69 184 ARG A O 1
ATOM 1534 N N . ALA A 1 185 ? -15.030 -0.644 8.995 1.00 97.94 185 ALA A N 1
ATOM 1535 C CA . ALA A 1 185 ? -15.561 -0.611 10.356 1.00 97.94 185 ALA A CA 1
ATOM 1536 C C . ALA A 1 185 ? -14.775 0.354 11.269 1.00 97.94 185 ALA A C 1
ATOM 1538 O O . ALA A 1 185 ? -15.379 1.120 12.020 1.00 97.94 185 ALA A O 1
ATOM 1539 N N . MET A 1 186 ? -13.442 0.390 11.154 1.00 96.88 186 MET A N 1
ATOM 1540 C CA . MET A 1 186 ? -12.591 1.358 11.860 1.00 96.88 186 MET A CA 1
ATOM 1541 C C . MET A 1 186 ? -12.918 2.800 11.461 1.00 96.88 186 MET A C 1
ATOM 1543 O O . MET A 1 186 ? -13.074 3.651 12.332 1.00 96.88 186 MET A O 1
ATOM 1547 N N . LEU A 1 187 ? -13.074 3.074 10.160 1.00 96.88 187 LEU A N 1
ATOM 1548 C CA . LEU A 1 187 ? -13.471 4.394 9.664 1.00 96.88 187 LEU A CA 1
ATOM 1549 C C . LEU A 1 187 ? -14.834 4.817 10.221 1.00 96.88 187 LEU A C 1
ATOM 1551 O O . LEU A 1 187 ? -15.006 5.957 10.649 1.00 96.88 187 LEU A O 1
ATOM 1555 N N . HIS A 1 188 ? -15.800 3.895 10.247 1.00 97.25 188 HIS A N 1
ATOM 1556 C CA . HIS A 1 188 ? -17.108 4.154 10.840 1.00 97.25 188 HIS A CA 1
ATOM 1557 C C . HIS A 1 188 ? -16.994 4.532 12.322 1.00 97.25 188 HIS A C 1
ATOM 1559 O O . HIS A 1 188 ? -17.603 5.514 12.748 1.00 97.25 188 HIS A O 1
ATOM 1565 N N . TRP A 1 189 ? -16.198 3.790 13.099 1.00 96.69 189 TRP A N 1
ATOM 1566 C CA . TRP A 1 189 ? -15.955 4.118 14.502 1.00 96.69 189 TRP A CA 1
ATOM 1567 C C . TRP A 1 189 ? -15.297 5.495 14.653 1.00 96.69 189 TRP A C 1
ATOM 1569 O O . TRP A 1 189 ? -15.820 6.316 15.404 1.00 96.69 189 TRP A O 1
ATOM 1579 N N . LEU A 1 190 ? -14.233 5.789 13.892 1.00 94.88 190 LEU A N 1
ATOM 1580 C CA . LEU A 1 190 ? -13.520 7.075 13.919 1.00 94.88 190 LEU A CA 1
ATOM 1581 C C . LEU A 1 190 ? -14.449 8.260 13.652 1.00 94.88 190 LEU A C 1
ATOM 1583 O O . LEU A 1 190 ? -14.408 9.255 14.373 1.00 94.88 190 LEU A O 1
ATOM 1587 N N . ARG A 1 191 ? -15.340 8.141 12.663 1.00 94.94 191 ARG A N 1
ATOM 1588 C CA . ARG A 1 191 ? -16.296 9.198 12.293 1.00 94.94 191 ARG A CA 1
ATOM 1589 C C . ARG A 1 191 ? -17.350 9.496 13.355 1.00 94.94 191 ARG A C 1
ATOM 1591 O O . ARG A 1 191 ? -17.975 10.552 13.290 1.00 94.94 191 ARG A O 1
ATOM 1598 N N . ARG A 1 192 ? -17.531 8.608 14.333 1.00 94.56 192 ARG A N 1
ATOM 1599 C CA . ARG A 1 192 ? -18.405 8.818 15.498 1.00 94.56 192 ARG A CA 1
ATOM 1600 C C . ARG A 1 192 ? -17.674 9.423 16.694 1.00 94.56 192 ARG A C 1
ATOM 1602 O O . ARG A 1 192 ? -18.331 9.862 17.630 1.00 94.56 192 ARG A O 1
ATOM 1609 N N . GLN A 1 193 ? -16.343 9.444 16.670 1.00 92.06 193 GLN A N 1
ATOM 1610 C CA . GLN A 1 193 ? -15.545 9.998 17.756 1.00 92.06 193 GLN A CA 1
ATOM 1611 C C . GLN A 1 193 ? -15.447 11.520 17.663 1.00 92.06 193 GLN A C 1
ATOM 1613 O O . GLN A 1 193 ? -15.534 12.090 16.566 1.00 92.06 193 GLN A O 1
ATOM 1618 N N . SER A 1 194 ? -15.206 12.160 18.807 1.00 89.69 194 SER A N 1
ATOM 1619 C CA . SER A 1 194 ? -14.907 13.589 18.879 1.00 89.69 194 SER A CA 1
ATOM 1620 C C . SER A 1 194 ? -13.560 13.917 18.204 1.00 89.69 194 SER A C 1
ATOM 1622 O O . SER A 1 194 ? -12.723 13.018 18.031 1.00 89.69 194 SER A O 1
ATOM 1624 N N . PRO A 1 195 ? -13.322 15.179 17.799 1.00 87.69 195 PRO A N 1
ATOM 1625 C CA . PRO A 1 195 ? -12.052 15.596 17.204 1.00 87.69 195 PRO A CA 1
ATOM 1626 C C . PRO A 1 195 ? -10.830 15.248 18.065 1.00 87.69 195 PRO A C 1
ATOM 1628 O O . PRO A 1 195 ? -9.817 14.800 17.534 1.00 87.69 195 PRO A O 1
ATOM 1631 N N . GLU A 1 196 ? -10.949 15.365 19.387 1.00 85.06 196 GLU A N 1
ATOM 1632 C CA . GLU A 1 196 ? -9.872 15.105 20.347 1.00 85.06 196 GLU A CA 1
ATOM 1633 C C . GLU A 1 196 ? -9.448 13.631 20.311 1.00 85.06 196 GLU A C 1
ATOM 1635 O O . GLU A 1 196 ? -8.261 13.314 20.232 1.00 85.06 196 GLU A O 1
ATOM 1640 N N . VAL A 1 197 ? -10.418 12.711 20.289 1.00 83.75 197 VAL A N 1
ATOM 1641 C CA . VAL A 1 197 ? -10.150 11.268 20.198 1.00 83.75 197 VAL A CA 1
ATOM 1642 C C . VAL A 1 197 ? -9.519 10.916 18.850 1.00 83.75 197 VAL A C 1
ATOM 1644 O O . VAL A 1 197 ? -8.582 10.116 18.800 1.00 83.75 197 VAL A O 1
ATOM 1647 N N . ARG A 1 198 ? -9.976 11.533 17.751 1.00 86.75 198 ARG A N 1
ATOM 1648 C CA . ARG A 1 198 ? -9.365 11.338 16.422 1.00 86.75 198 ARG A CA 1
ATOM 1649 C C . ARG A 1 198 ? -7.923 11.842 16.384 1.00 86.75 198 ARG A C 1
ATOM 1651 O O . ARG A 1 198 ? -7.065 11.202 15.778 1.00 86.75 198 ARG A O 1
ATOM 1658 N N . GLU A 1 199 ? -7.632 12.953 17.051 1.00 83.56 199 GLU A N 1
ATOM 1659 C CA . GLU A 1 199 ? -6.277 13.496 17.138 1.00 83.56 199 GLU A CA 1
ATOM 1660 C C . GLU A 1 199 ? -5.353 12.579 17.955 1.00 83.56 199 GLU A C 1
ATOM 1662 O O . GLU A 1 199 ? -4.233 12.278 17.534 1.00 83.56 199 GLU A O 1
ATOM 1667 N N . VAL A 1 200 ? -5.831 12.080 19.098 1.00 82.69 200 VAL A N 1
ATOM 1668 C CA . VAL A 1 200 ? -5.115 11.098 19.929 1.00 82.69 200 VAL A CA 1
ATOM 1669 C C . VAL A 1 200 ? -4.832 9.815 19.148 1.00 82.69 200 VAL A C 1
ATOM 1671 O O . VAL A 1 200 ? -3.711 9.302 19.190 1.00 82.69 200 VAL A O 1
ATOM 1674 N N . PHE A 1 201 ? -5.817 9.329 18.389 1.00 83.38 201 PHE A N 1
ATOM 1675 C CA . PHE A 1 201 ? -5.665 8.189 17.491 1.00 83.38 201 PHE A CA 1
ATOM 1676 C C . PHE A 1 201 ? -4.557 8.431 16.453 1.00 83.38 201 PHE A C 1
ATOM 1678 O O . PHE A 1 201 ? -3.706 7.566 16.239 1.00 83.38 201 PHE A O 1
ATOM 1685 N N . ALA A 1 202 ? -4.527 9.619 15.841 1.00 79.25 202 ALA A N 1
ATOM 1686 C CA . ALA A 1 202 ? -3.567 9.963 14.796 1.00 79.25 202 ALA A CA 1
ATOM 1687 C C . ALA A 1 202 ? -2.139 10.232 15.315 1.00 79.25 202 ALA A C 1
ATOM 1689 O O . ALA A 1 202 ? -1.174 10.108 14.553 1.00 79.25 202 ALA A O 1
ATOM 1690 N N . LYS A 1 203 ? -1.942 10.608 16.587 1.00 74.19 203 LYS A N 1
ATOM 1691 C CA . LYS A 1 203 ? -0.613 10.898 17.169 1.00 74.19 203 LYS A CA 1
ATOM 1692 C C . LYS A 1 203 ? 0.268 9.639 17.240 1.00 74.19 203 LYS A C 1
ATOM 1694 O O . LYS A 1 203 ? -0.202 8.545 17.496 1.00 74.19 203 LYS A O 1
ATOM 1699 N N . SER A 1 204 ? 1.576 9.791 16.988 1.00 54.72 204 SER A N 1
ATOM 1700 C CA . SER A 1 204 ? 2.556 8.684 16.882 1.00 54.72 204 SER A CA 1
ATOM 1701 C C . SER A 1 204 ? 3.749 8.918 17.810 1.00 54.72 204 SER A C 1
ATOM 1703 O O . SER A 1 204 ? 4.884 9.057 17.359 1.00 54.72 204 SER A O 1
ATOM 1705 N N . VAL A 1 205 ? 3.482 9.021 19.107 1.00 51.50 205 VAL A N 1
ATOM 1706 C CA . VAL A 1 205 ? 4.512 8.945 20.156 1.00 51.50 205 VAL A CA 1
ATOM 1707 C C . VAL A 1 205 ? 4.413 7.547 20.778 1.00 51.50 205 VAL A C 1
ATOM 1709 O O . VAL A 1 205 ? 3.352 6.940 20.692 1.00 51.50 205 VAL A O 1
ATOM 1712 N N . ARG A 1 206 ? 5.495 6.984 21.340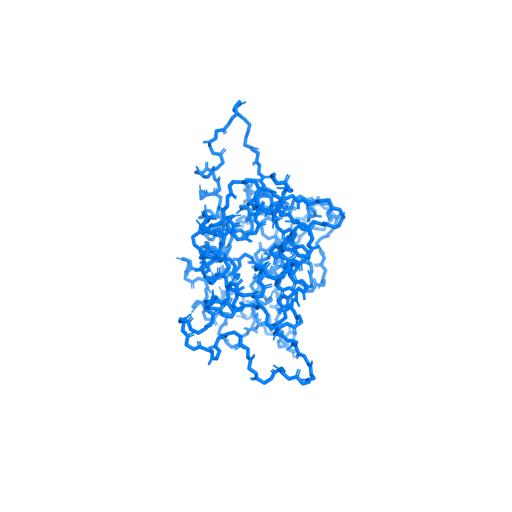 1.00 43.56 206 ARG A N 1
ATOM 1713 C CA . ARG A 1 206 ? 5.449 5.665 22.014 1.00 43.56 206 ARG A CA 1
ATOM 1714 C C . ARG A 1 206 ? 4.268 5.622 22.999 1.00 43.56 206 ARG A C 1
ATOM 1716 O O . ARG A 1 206 ? 4.181 6.497 23.851 1.00 43.56 206 ARG A O 1
ATOM 1723 N N . GLY A 1 207 ? 3.388 4.624 22.864 1.00 55.69 207 GLY A N 1
ATOM 1724 C CA . GLY A 1 207 ? 2.083 4.606 23.544 1.00 55.69 207 GLY A CA 1
ATOM 1725 C C . GLY A 1 207 ? 0.980 5.362 22.788 1.00 55.69 207 GLY A C 1
ATOM 1726 O O . GLY A 1 207 ? 0.090 5.929 23.412 1.00 55.69 207 GLY A O 1
ATOM 1727 N N . SER A 1 208 ? 1.060 5.423 21.455 1.00 68.81 208 SER A N 1
ATOM 1728 C CA . SER A 1 208 ? 0.095 6.116 20.599 1.00 68.81 208 SER A CA 1
ATOM 1729 C C . SER A 1 208 ? -1.287 5.482 20.673 1.00 68.81 208 SER A C 1
ATOM 1731 O O . SER A 1 208 ? -1.409 4.265 20.824 1.00 68.81 208 SER A O 1
ATOM 1733 N N . GLY A 1 209 ? -2.328 6.298 20.469 1.00 77.69 209 GLY A N 1
ATOM 1734 C CA . GLY A 1 209 ? -3.696 5.801 20.341 1.00 77.69 209 GLY A CA 1
ATOM 1735 C C . GLY A 1 209 ? -3.774 4.660 19.325 1.00 77.69 209 GLY A C 1
ATOM 1736 O O . GLY A 1 209 ? -4.297 3.599 19.647 1.00 77.69 209 GLY A O 1
ATOM 1737 N N . PHE A 1 210 ? -3.154 4.810 18.146 1.00 89.12 210 PHE A N 1
ATOM 1738 C CA . PHE A 1 210 ? -3.154 3.757 17.124 1.00 89.12 210 PHE A CA 1
ATOM 1739 C C . PHE A 1 210 ? -2.612 2.401 17.613 1.00 89.12 210 PHE A C 1
ATOM 1741 O O . PHE A 1 210 ? -3.254 1.385 17.363 1.00 89.12 210 PHE A O 1
ATOM 1748 N N . ASP A 1 211 ? -1.479 2.357 18.328 1.00 89.44 211 ASP A N 1
ATOM 1749 C CA . ASP A 1 211 ? -0.899 1.098 18.837 1.00 89.44 211 ASP A CA 1
ATOM 1750 C C . ASP A 1 211 ? -1.825 0.426 19.865 1.00 89.44 211 ASP A C 1
ATOM 1752 O O . ASP A 1 211 ? -2.024 -0.789 19.831 1.00 89.44 211 ASP A O 1
ATOM 1756 N N . ILE A 1 212 ? -2.458 1.220 20.736 1.00 90.38 212 ILE A N 1
ATOM 1757 C CA . ILE A 1 212 ? -3.455 0.738 21.705 1.00 90.38 212 ILE A CA 1
ATOM 1758 C C . ILE A 1 212 ? -4.634 0.083 20.974 1.00 90.38 212 ILE A C 1
ATOM 1760 O O . ILE A 1 212 ? -4.999 -1.061 21.264 1.00 90.38 212 ILE A O 1
ATOM 1764 N N . PHE A 1 213 ? -5.198 0.773 19.985 1.00 91.69 213 PHE A N 1
ATOM 1765 C CA . PHE A 1 213 ? -6.331 0.269 19.212 1.00 91.69 213 PHE A CA 1
ATOM 1766 C C . PHE A 1 213 ? -5.960 -0.947 18.362 1.00 91.69 213 PHE A C 1
ATOM 1768 O O . PHE A 1 213 ? -6.710 -1.922 18.315 1.00 91.69 213 PHE A O 1
ATOM 1775 N N . GLN A 1 214 ? -4.780 -0.942 17.744 1.00 93.19 214 GLN A N 1
ATOM 1776 C CA . GLN A 1 214 ? -4.271 -2.083 16.993 1.00 93.19 214 GLN A CA 1
ATOM 1777 C C . GLN A 1 214 ? -4.127 -3.310 17.898 1.00 93.19 214 GLN A C 1
ATOM 1779 O O . GLN A 1 214 ? -4.586 -4.387 17.524 1.00 93.19 214 GLN A O 1
ATOM 1784 N N . LYS A 1 215 ? -3.545 -3.170 19.094 1.00 93.69 215 LYS A N 1
ATOM 1785 C CA . LYS A 1 215 ? -3.419 -4.270 20.066 1.00 93.69 215 LYS A CA 1
ATOM 1786 C C . LYS A 1 215 ? -4.777 -4.799 20.518 1.00 93.69 215 LYS A C 1
ATOM 1788 O O . LYS A 1 215 ? -4.953 -6.014 20.616 1.00 93.69 215 LYS A O 1
ATOM 1793 N N . ALA A 1 216 ? -5.751 -3.919 20.746 1.00 94.88 216 ALA A N 1
ATOM 1794 C CA . ALA A 1 216 ? -7.115 -4.327 21.073 1.00 94.88 216 ALA A CA 1
ATOM 1795 C C . ALA A 1 216 ? -7.748 -5.150 19.935 1.00 94.88 216 ALA A C 1
ATOM 1797 O O . ALA A 1 216 ? -8.289 -6.232 20.175 1.00 94.88 216 ALA A O 1
ATOM 1798 N N . LEU A 1 217 ? -7.596 -4.700 18.686 1.00 95.62 217 LEU A N 1
ATOM 1799 C CA . LEU A 1 217 ? -8.065 -5.430 17.507 1.00 95.62 217 LEU A CA 1
ATOM 1800 C C . LEU A 1 217 ? -7.319 -6.753 17.300 1.00 95.62 217 LEU A C 1
ATOM 1802 O O . LEU A 1 217 ? -7.953 -7.747 16.972 1.00 95.62 217 LEU A O 1
ATOM 1806 N N . GLN A 1 218 ? -6.006 -6.811 17.538 1.00 94.75 218 GLN A N 1
ATOM 1807 C CA . GLN A 1 218 ? -5.232 -8.060 17.486 1.00 94.75 218 GLN A CA 1
ATOM 1808 C C . GLN A 1 218 ? -5.714 -9.067 18.532 1.00 94.75 218 GLN A C 1
ATOM 1810 O O . GLN A 1 218 ? -5.785 -10.259 18.246 1.00 94.75 218 GLN A O 1
ATOM 1815 N N . LYS A 1 219 ? -6.056 -8.601 19.739 1.00 94.12 219 LYS A N 1
ATOM 1816 C CA . LYS A 1 219 ? -6.625 -9.454 20.787 1.00 94.12 219 LYS A CA 1
ATOM 1817 C C . LYS A 1 219 ? -8.007 -9.972 20.391 1.00 94.12 219 LYS A C 1
ATOM 1819 O O . LYS A 1 219 ? -8.326 -11.121 20.684 1.00 94.12 219 LYS A O 1
ATOM 1824 N N . ARG A 1 220 ? -8.820 -9.142 19.727 1.00 95.06 220 ARG A N 1
ATOM 1825 C CA . ARG A 1 220 ? -10.153 -9.530 19.246 1.00 95.06 220 ARG A CA 1
ATOM 1826 C C . ARG A 1 220 ? -10.100 -10.473 18.042 1.00 95.06 220 ARG A C 1
ATOM 1828 O O . ARG A 1 220 ? -10.894 -11.405 17.979 1.00 95.06 220 ARG A O 1
ATOM 1835 N N . PHE A 1 221 ? -9.168 -10.245 17.124 1.00 95.19 221 PHE A N 1
ATOM 1836 C CA . PHE A 1 221 ? -8.971 -11.008 15.892 1.00 95.19 221 PHE A CA 1
ATOM 1837 C C . PHE A 1 221 ? -7.537 -11.560 15.843 1.00 95.19 221 PHE A C 1
ATOM 1839 O O . PHE A 1 221 ? -6.693 -11.063 15.082 1.00 95.19 221 PHE A O 1
ATOM 1846 N N . PRO A 1 222 ? -7.215 -12.565 16.674 1.00 93.69 222 PRO A N 1
ATOM 1847 C CA . PRO A 1 222 ? -5.864 -13.096 16.752 1.00 93.69 222 PRO A CA 1
ATOM 1848 C C . PRO A 1 222 ? -5.497 -13.854 15.475 1.00 93.69 222 PRO A C 1
ATOM 1850 O O . PRO A 1 222 ? -6.313 -14.553 14.880 1.00 93.69 222 PRO A O 1
ATOM 1853 N N . ALA A 1 223 ? -4.233 -13.762 15.060 1.00 90.12 223 ALA A N 1
ATOM 1854 C CA . ALA A 1 223 ? -3.745 -14.488 13.886 1.00 90.12 223 ALA A CA 1
ATOM 1855 C C . ALA A 1 223 ? -3.559 -15.998 14.133 1.00 90.12 223 ALA A C 1
ATOM 1857 O O . ALA A 1 223 ? -3.480 -16.768 13.179 1.00 90.12 223 ALA A O 1
ATOM 1858 N N . ARG A 1 224 ? -3.431 -16.422 15.399 1.00 89.44 224 ARG A N 1
ATOM 1859 C CA . ARG A 1 224 ? -3.214 -17.816 15.819 1.00 89.44 224 ARG A CA 1
ATOM 1860 C C . ARG A 1 224 ? -3.878 -18.071 17.172 1.00 89.44 224 ARG A C 1
ATOM 1862 O O . ARG A 1 224 ? -3.954 -17.158 17.989 1.00 89.44 224 ARG A O 1
ATOM 1869 N N . GLY A 1 225 ? -4.255 -19.322 17.426 1.00 87.44 225 GLY A N 1
ATOM 1870 C CA . GLY A 1 225 ? -4.810 -19.763 18.708 1.00 87.44 225 GLY A CA 1
ATOM 1871 C C . GLY A 1 225 ? -6.335 -19.620 18.798 1.00 87.44 225 GLY A C 1
ATOM 1872 O O . GLY A 1 225 ? -7.003 -19.446 17.778 1.00 87.44 225 GLY A O 1
ATOM 1873 N N . PRO A 1 226 ? -6.911 -19.726 20.007 1.00 80.19 226 PRO A N 1
ATOM 1874 C CA . PRO A 1 226 ? -8.353 -19.606 20.205 1.00 80.19 226 PRO A CA 1
ATOM 1875 C C . PRO A 1 226 ? -8.896 -18.294 19.620 1.00 80.19 226 PRO A C 1
ATOM 1877 O O . PRO A 1 226 ? -8.366 -17.221 19.896 1.00 80.19 226 PRO A O 1
ATOM 1880 N N . GLY A 1 227 ? -9.942 -18.384 18.795 1.00 78.50 227 GLY A N 1
ATOM 1881 C CA . GLY A 1 227 ? -10.550 -17.229 18.123 1.00 78.50 227 GLY A CA 1
ATOM 1882 C C . GLY A 1 227 ? -9.957 -16.866 16.755 1.00 78.50 227 GLY A C 1
ATOM 1883 O O . GLY A 1 227 ? -10.537 -16.034 16.068 1.00 78.50 227 GLY A O 1
ATOM 1884 N N . SER A 1 228 ? -8.877 -17.515 16.293 1.00 86.38 228 SER A N 1
ATOM 1885 C CA . SER A 1 228 ? -8.283 -17.217 14.974 1.00 86.38 228 SER A CA 1
ATOM 1886 C C . SER A 1 228 ? -9.063 -17.783 13.779 1.00 86.38 228 SER A C 1
ATOM 1888 O O . SER A 1 228 ? -8.675 -17.562 12.635 1.00 86.38 228 SER A O 1
ATOM 1890 N N . ALA A 1 229 ? -10.131 -18.549 14.027 1.00 84.56 229 ALA A N 1
ATOM 1891 C CA . ALA A 1 229 ? -10.973 -19.130 12.979 1.00 84.56 229 ALA A CA 1
ATOM 1892 C C . ALA A 1 229 ? -11.876 -18.084 12.297 1.00 84.56 229 ALA A C 1
ATOM 1894 O O . ALA A 1 229 ? -12.184 -18.201 11.111 1.00 84.56 229 ALA A O 1
ATOM 1895 N N . LEU A 1 230 ? -12.282 -17.043 13.031 1.00 88.88 230 LEU A N 1
ATOM 1896 C CA . LEU A 1 230 ? -13.152 -15.985 12.523 1.00 88.88 230 LEU A CA 1
ATOM 1897 C C . LEU A 1 230 ? -12.361 -14.689 12.366 1.00 88.88 230 LEU A C 1
ATOM 1899 O O . LEU A 1 230 ? -12.109 -13.964 13.328 1.00 88.88 230 LEU A O 1
ATOM 1903 N N . LEU A 1 231 ? -11.972 -14.411 11.125 1.00 92.69 231 LEU A N 1
ATOM 1904 C CA . LEU A 1 231 ? -11.335 -13.163 10.727 1.00 92.69 231 LEU A CA 1
ATOM 1905 C C . LEU A 1 231 ? -12.401 -12.109 10.399 1.00 92.69 231 LEU A C 1
ATOM 1907 O O . LEU A 1 231 ? -13.543 -12.479 10.123 1.00 92.69 231 LEU A O 1
ATOM 1911 N N . PRO A 1 232 ? -12.062 -10.808 10.391 1.00 95.56 232 PRO A N 1
ATOM 1912 C CA . PRO A 1 232 ? -13.058 -9.759 10.200 1.00 95.56 232 PRO A CA 1
ATOM 1913 C C . PRO A 1 232 ? -13.896 -9.921 8.921 1.00 95.56 232 PRO A C 1
ATOM 1915 O O . PRO A 1 232 ? -15.092 -9.671 8.951 1.00 95.56 232 PRO A O 1
ATOM 1918 N N . GLN A 1 233 ? -13.306 -10.406 7.822 1.00 94.25 233 GLN A N 1
ATOM 1919 C CA . GLN A 1 233 ? -14.017 -10.636 6.557 1.00 94.25 233 GLN A CA 1
ATOM 1920 C C . GLN A 1 233 ? -15.037 -11.792 6.589 1.00 94.25 233 GLN A C 1
ATOM 1922 O O . GLN A 1 233 ? -15.746 -12.000 5.612 1.00 94.25 233 GLN A O 1
ATOM 1927 N N . HIS A 1 234 ? -15.096 -12.576 7.670 1.00 95.06 234 HIS A N 1
ATOM 1928 C CA . HIS A 1 234 ? -16.077 -13.657 7.833 1.00 95.06 234 HIS A CA 1
ATOM 1929 C C . HIS A 1 234 ? -17.376 -13.187 8.505 1.00 95.06 234 HIS A C 1
ATOM 1931 O O . HIS A 1 234 ? -18.331 -13.955 8.571 1.00 95.06 234 HIS A O 1
ATOM 1937 N N . TYR A 1 235 ? -17.413 -11.957 9.022 1.00 95.94 235 TYR A N 1
ATOM 1938 C CA . TYR A 1 235 ? -18.584 -11.404 9.694 1.00 95.94 235 TYR A CA 1
ATOM 1939 C C . TYR A 1 235 ? -19.456 -10.607 8.713 1.00 95.94 235 TYR A C 1
ATOM 1941 O O . TYR A 1 235 ? -18.915 -9.896 7.859 1.00 95.94 235 TYR A O 1
ATOM 1949 N N . PRO A 1 236 ? -20.793 -10.646 8.858 1.00 96.81 236 PRO A N 1
ATOM 1950 C CA . PRO A 1 236 ? -21.677 -9.672 8.231 1.00 96.81 236 PRO A CA 1
ATOM 1951 C C . PRO A 1 236 ? -21.270 -8.239 8.597 1.00 96.81 236 PRO A C 1
ATOM 1953 O O . PRO A 1 236 ? -20.806 -7.981 9.709 1.00 96.81 236 PRO A O 1
ATOM 1956 N N . GLU A 1 237 ? -21.475 -7.290 7.680 1.00 95.81 237 GLU A N 1
ATOM 1957 C CA . GLU A 1 237 ? -20.982 -5.913 7.834 1.00 95.81 237 GLU A CA 1
ATOM 1958 C C . GLU A 1 237 ? -21.445 -5.249 9.143 1.00 95.81 237 GLU A C 1
ATOM 1960 O O . GLU A 1 237 ? -20.638 -4.643 9.850 1.00 95.81 237 GLU A O 1
ATOM 1965 N N . ASP A 1 238 ? -22.726 -5.380 9.492 1.00 96.75 238 ASP A N 1
ATOM 1966 C CA . ASP A 1 238 ? -23.291 -4.764 10.699 1.00 96.75 238 ASP A CA 1
ATOM 1967 C C . ASP A 1 238 ? -22.757 -5.390 11.987 1.00 96.75 238 ASP A C 1
ATOM 1969 O O . ASP A 1 238 ? -22.466 -4.677 12.951 1.00 96.75 238 ASP A O 1
ATOM 1973 N N . GLU A 1 239 ? -22.551 -6.706 11.984 1.00 97.44 239 GLU A N 1
ATOM 1974 C CA . GLU A 1 239 ? -21.977 -7.422 13.119 1.00 97.44 239 GLU A CA 1
ATOM 1975 C C . GLU A 1 239 ? -20.508 -7.035 13.316 1.00 97.44 239 GLU A C 1
ATOM 1977 O O . GLU A 1 239 ? -20.101 -6.679 14.425 1.00 97.44 239 GLU A O 1
ATOM 1982 N N . LEU A 1 240 ? -19.718 -7.011 12.234 1.00 97.88 240 LEU A N 1
ATOM 1983 C CA . LEU A 1 240 ? -18.324 -6.579 12.295 1.00 97.88 240 LEU A CA 1
ATOM 1984 C C . LEU A 1 240 ? -18.213 -5.153 12.832 1.00 97.88 240 LEU A C 1
ATOM 1986 O O . LEU A 1 240 ? -17.375 -4.869 13.689 1.00 97.88 240 LEU A O 1
ATOM 1990 N N . ARG A 1 241 ? -19.066 -4.255 12.336 1.00 97.69 241 ARG A N 1
ATOM 1991 C CA . ARG A 1 241 ? -19.120 -2.859 12.767 1.00 97.69 241 ARG A CA 1
ATOM 1992 C C . ARG A 1 241 ? -19.385 -2.754 14.265 1.00 97.69 241 ARG A C 1
ATOM 1994 O O . ARG A 1 241 ? -18.655 -2.040 14.948 1.00 97.69 241 ARG A O 1
ATOM 2001 N N . ALA A 1 242 ? -20.377 -3.482 14.778 1.00 97.62 242 ALA A N 1
ATOM 2002 C CA . ALA A 1 242 ? -20.693 -3.503 16.203 1.00 97.62 242 ALA A CA 1
ATOM 2003 C C . ALA A 1 242 ? -19.516 -4.033 17.039 1.00 97.62 242 ALA A C 1
ATOM 2005 O O . ALA A 1 242 ? -19.124 -3.391 18.015 1.00 97.62 242 ALA A O 1
ATOM 2006 N N . ILE A 1 243 ? -18.896 -5.141 16.615 1.00 97.62 243 ILE A N 1
ATOM 2007 C CA . ILE A 1 243 ? -17.729 -5.737 17.283 1.00 97.62 243 ILE A CA 1
ATOM 2008 C C . ILE A 1 243 ? -16.559 -4.751 17.336 1.00 97.62 243 ILE A C 1
ATOM 2010 O O . ILE A 1 243 ? -15.923 -4.594 18.382 1.00 97.62 243 ILE A O 1
ATOM 2014 N N . VAL A 1 244 ? -16.249 -4.099 16.214 1.00 97.62 244 VAL A N 1
ATOM 2015 C CA . VAL A 1 244 ? -15.148 -3.135 16.125 1.00 97.62 244 VAL A CA 1
ATOM 2016 C C . VAL A 1 244 ? -15.434 -1.924 17.003 1.00 97.62 244 VAL A C 1
ATOM 2018 O O . VAL A 1 244 ? -14.561 -1.549 17.779 1.00 97.62 244 VAL A O 1
ATOM 2021 N N . CYS A 1 245 ? -16.647 -1.361 16.959 1.00 97.19 245 CYS A N 1
ATOM 2022 C CA . CYS A 1 245 ? -17.014 -0.252 17.839 1.00 97.19 245 CYS A CA 1
ATOM 2023 C C . CYS A 1 245 ? -16.863 -0.632 19.313 1.00 97.19 245 CYS A C 1
ATOM 2025 O O . CYS A 1 245 ? -16.146 0.053 20.030 1.00 97.19 245 CYS A O 1
ATOM 2027 N N . GLN A 1 246 ? -17.431 -1.762 19.739 1.00 97.69 246 GLN A N 1
ATOM 2028 C CA . GLN A 1 246 ? -17.321 -2.226 21.123 1.00 97.69 246 GLN A CA 1
ATOM 2029 C C . GLN A 1 246 ? -15.859 -2.425 21.552 1.00 97.69 246 GLN A C 1
ATOM 2031 O O . GLN A 1 246 ? -15.474 -2.045 22.655 1.00 97.69 246 GLN A O 1
ATOM 2036 N N . THR A 1 247 ? -15.033 -3.011 20.681 1.00 96.94 247 THR A N 1
ATOM 2037 C CA . THR A 1 247 ? -13.614 -3.273 20.969 1.00 96.94 247 THR A CA 1
ATOM 2038 C C . THR A 1 247 ? -12.824 -1.974 21.121 1.00 96.94 247 THR A C 1
ATOM 2040 O O . THR A 1 247 ? -12.002 -1.851 22.029 1.00 96.94 247 THR A O 1
ATOM 2043 N N . LEU A 1 248 ? -13.056 -1.011 20.228 1.00 95.44 248 LEU A N 1
ATOM 2044 C CA . LEU A 1 248 ? -12.327 0.252 20.212 1.00 95.44 248 LEU A CA 1
ATOM 2045 C C . LEU A 1 248 ? -12.826 1.229 21.281 1.00 95.44 248 LEU A C 1
ATOM 2047 O O . LEU A 1 248 ? -12.000 1.911 21.878 1.00 95.44 248 LEU A O 1
ATOM 2051 N N . ASP A 1 249 ? -14.127 1.251 21.582 1.00 94.31 249 ASP A N 1
ATOM 2052 C CA . ASP A 1 249 ? -14.678 2.014 22.708 1.00 94.31 249 ASP A CA 1
ATOM 2053 C C . ASP A 1 249 ? -14.111 1.490 24.036 1.00 94.31 249 ASP A C 1
ATOM 2055 O O . ASP A 1 249 ? -13.572 2.271 24.812 1.00 94.31 249 ASP A O 1
ATOM 2059 N N . ALA A 1 250 ? -14.082 0.168 24.249 1.00 94.19 250 ALA A N 1
ATOM 2060 C CA . ALA A 1 250 ? -13.475 -0.410 25.451 1.00 94.19 250 ALA A CA 1
ATOM 2061 C C . ALA A 1 250 ? -11.978 -0.071 25.580 1.00 94.19 250 ALA A C 1
ATOM 2063 O O . ALA A 1 250 ? -11.496 0.230 26.669 1.00 94.19 250 ALA A O 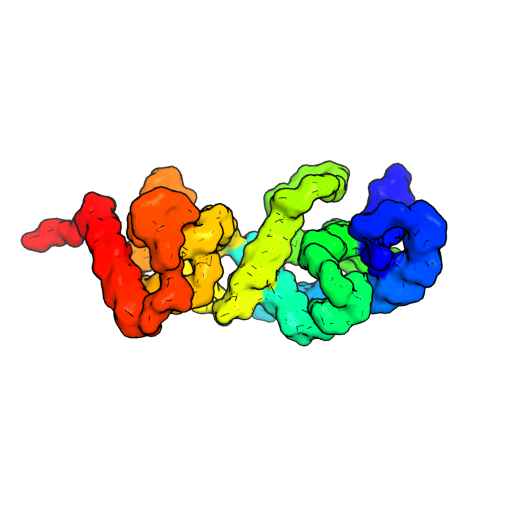1
ATOM 2064 N N . ALA A 1 251 ? -11.228 -0.098 24.473 1.00 92.06 251 ALA A N 1
ATOM 2065 C CA . ALA A 1 251 ? -9.822 0.302 24.474 1.00 92.06 251 ALA A CA 1
ATOM 2066 C C . ALA A 1 251 ? -9.652 1.804 24.752 1.00 92.06 251 ALA A C 1
ATOM 2068 O O . ALA A 1 251 ? -8.745 2.196 25.486 1.00 92.06 251 ALA A O 1
ATOM 2069 N N . ARG A 1 252 ? -10.528 2.645 24.194 1.00 89.94 252 ARG A N 1
ATOM 2070 C CA . ARG A 1 252 ? -10.537 4.086 24.453 1.00 89.94 252 ARG A CA 1
ATOM 2071 C C . ARG A 1 252 ? -10.792 4.349 25.930 1.00 89.94 252 ARG A C 1
ATOM 2073 O O . ARG A 1 252 ? -9.997 5.045 26.538 1.00 89.94 252 ARG A O 1
ATOM 2080 N N . ASP A 1 253 ? -11.836 3.769 26.507 1.00 89.62 253 ASP A N 1
ATOM 2081 C CA . ASP A 1 253 ? -12.276 4.081 27.870 1.00 89.62 253 ASP A CA 1
ATOM 2082 C C . ASP A 1 253 ? -11.238 3.682 28.930 1.00 89.62 253 ASP A C 1
ATOM 2084 O O . ASP A 1 253 ? -11.098 4.351 29.949 1.00 89.62 253 ASP A O 1
ATOM 2088 N N . VAL A 1 254 ? -10.448 2.635 28.664 1.00 87.56 254 VAL A N 1
ATOM 2089 C CA . VAL A 1 254 ? -9.341 2.215 29.538 1.00 87.56 254 VAL A CA 1
ATOM 2090 C C . VAL A 1 254 ? -8.150 3.176 29.477 1.00 87.56 254 VAL A C 1
ATOM 2092 O O . VAL A 1 254 ? -7.475 3.384 30.483 1.00 87.56 254 VAL A O 1
ATOM 2095 N N . HIS A 1 255 ? -7.848 3.730 28.303 1.00 83.06 255 HIS A N 1
ATOM 2096 C CA . HIS A 1 255 ? -6.602 4.470 28.069 1.00 83.06 255 HIS A CA 1
ATOM 2097 C C . HIS A 1 255 ? -6.779 5.991 27.973 1.00 83.06 255 HIS A C 1
ATOM 2099 O O . HIS A 1 255 ? -5.812 6.732 28.141 1.00 83.06 255 HIS A O 1
ATOM 2105 N N . PHE A 1 256 ? -8.000 6.448 27.719 1.00 80.81 256 PHE A N 1
ATOM 2106 C CA . PHE A 1 256 ? -8.400 7.838 27.525 1.00 80.81 256 PHE A CA 1
ATOM 2107 C C . PHE A 1 256 ? -9.777 8.059 28.175 1.00 80.81 256 PHE A C 1
ATOM 2109 O O . PHE A 1 256 ? -10.753 8.311 27.460 1.00 80.81 256 PHE A O 1
ATOM 2116 N N . PRO A 1 257 ? -9.891 7.910 29.510 1.00 72.44 257 PRO A N 1
ATOM 2117 C CA . PRO A 1 257 ? -11.164 8.100 30.188 1.00 72.44 257 PRO A CA 1
ATOM 2118 C C . PRO A 1 257 ? -11.672 9.531 29.951 1.00 72.44 257 PRO A C 1
ATOM 2120 O O . PRO A 1 257 ? -10.861 10.463 29.874 1.00 72.44 257 PRO A O 1
ATOM 2123 N N . PRO A 1 258 ? -12.995 9.729 29.818 1.00 69.75 258 PRO A N 1
ATOM 2124 C CA . PRO A 1 258 ? -13.557 11.072 29.786 1.00 69.75 258 PRO A CA 1
ATOM 2125 C C . PRO A 1 258 ? -13.125 11.812 31.055 1.00 69.75 258 PRO A C 1
ATOM 2127 O O . PRO A 1 258 ? -13.146 11.234 32.142 1.00 69.75 258 PRO A O 1
ATOM 2130 N N . ALA A 1 259 ? -12.697 13.070 30.913 1.00 66.56 259 ALA A N 1
ATOM 2131 C CA . ALA A 1 259 ? -12.411 13.909 32.070 1.00 66.56 259 ALA A CA 1
ATOM 2132 C C . ALA A 1 259 ? -13.666 13.934 32.952 1.00 66.56 259 ALA A C 1
ATOM 2134 O O . ALA A 1 259 ? -14.744 14.255 32.446 1.00 66.56 259 ALA A O 1
ATOM 2135 N N . GLU A 1 260 ? -13.532 13.528 34.216 1.00 54.91 260 GLU A N 1
ATOM 2136 C CA . GLU A 1 260 ? -14.618 13.608 35.195 1.00 54.91 260 GLU A CA 1
ATOM 2137 C C . GLU A 1 260 ? -15.163 15.045 35.175 1.00 54.91 260 GLU A C 1
ATOM 2139 O O . GLU A 1 260 ? -14.404 15.999 35.367 1.00 54.91 260 GLU A O 1
ATOM 2144 N N . GLN A 1 261 ? -16.443 15.185 34.819 1.00 41.06 261 GLN A N 1
ATOM 2145 C CA . GLN A 1 261 ? -17.176 16.453 34.844 1.00 41.06 261 GLN A CA 1
ATOM 2146 C C . GLN A 1 261 ? -17.718 16.714 36.243 1.00 41.06 261 GLN A C 1
ATOM 2148 O O . GLN A 1 261 ? -18.233 15.748 36.852 1.00 41.06 261 GLN A O 1
#

Secondary structure (DSSP, 8-state):
--EEEEEEETTEEEEEEE-SS--TTHHHHTHHHHHHHHHHHHHHHHHHHHHHHHHT--STT-----HHHHHHHHHHHHHHSSGGG-GGGTTS-HHHHHHHHHHHHHHTB-TTS-B-GGGGGGS-TTGGG-SS---SGGGGHHHHHHHHHTTS-HHHHHHHHTT-HHHHHHHHHSGGG--HHHHHHHHHHHHHS-HHHHHHHH--STT-HHHHHHHHHHHHS-SSSTTTT--GGGS-HHHHHHHHHHHHHHHHHHHSPPPP-

pLDDT: mean 86.1, std 12.76, range [41.06, 97.94]

Radius of gyration: 20.78 Å; chains: 1; bounding box: 53×50×61 Å

Sequence (261 aa):
MAVLVWSEREGALGNSIRSGRHVALSAEEYRPEAEALDLQLDAVLDMAWHALTLITKHENGKARFDSFEQVWVLGRAVQNSEVLRHEALQREERFFLWQALAPKAWYGIRHDATREPCWRVLIPRNATKWHKLPKDPKSYRFLDIGFWLREQQLHDAGEVFGWKYSNAYDLYACTSLRSYELRRAMLHWLRRQSPEVREVFAKSVRGSGFDIFQKALQKRFPARGPGSALLPQHYPEDELRAIVCQTLDAARDVHFPPAEQ

Foldseek 3Di:
DWAWAWFADPNDIDIFTDDPDPDPVCRVVCVVLNLVLLQLLVQLLVQLLVQLVVVQPDDPPDRDDALLSLLQSSLQSVVPGCSCVRPVNPPDDCLSVLSRNVNCLCQQAGSVRDHHVSSNSSDHPVLVPDPGDDPDSVSSVSNVLSNLNNLDDSVLSCLLQVSHPVLSVVQVVAPLRSDPLNSVLSSVLSVPDDPVLSVQQNDDDVVGLSVLLSVLVCVCQPCDDPNVVDGLVNDDSVVSSVSSNVSSVVSCCVRPNDDDD